Protein AF-A0AAV4BPR1-F1 (afdb_monomer)

pLDDT: mean 73.73, std 21.41, range [28.73, 96.5]

Secondary structure (DSSP, 8-state):
----EEGGGGTTSSS-----------S----------------------------S-S-HHHHHHHHHHHHH-TTPPP---HHHHHHHHHHHHHHTS---HHHHHHHHHHHHHHHH-GGGHHHHHHHHTT---HHHHHHIIIIIHHHHHHHHHHHTSTTS-TT-TTHHHHHHHHHHHHHHHHTTT----HHHHHHHHHHHHHHHHHHHHHHHTT-SSEE--GGGGGG---TTTGGGS-HHHH-

Solvent-accessible surface area (backbone atoms only — not comparable to full-atom values): 15470 Å² total; per-residue (Å²): 138,88,72,68,50,60,62,80,76,66,73,76,85,69,88,78,95,71,92,81,86,88,88,88,85,88,85,86,86,86,87,87,87,83,88,83,86,87,79,91,85,88,84,89,82,92,79,94,65,89,81,72,81,86,78,73,81,71,54,67,65,58,57,51,47,53,53,50,47,50,69,75,36,79,84,66,76,61,72,67,50,59,68,57,54,51,50,52,53,51,49,46,42,58,76,74,65,68,57,56,69,68,62,47,50,54,51,48,51,52,55,50,52,27,64,74,33,66,82,38,50,67,54,48,61,64,45,42,76,70,45,86,51,62,72,57,33,52,43,42,61,74,58,49,47,58,44,51,54,41,33,44,62,50,46,73,39,91,90,52,74,71,89,50,78,68,62,67,42,60,56,57,50,51,51,49,49,53,49,39,61,76,48,69,78,49,91,66,58,68,70,59,46,50,54,50,51,52,52,54,52,53,53,52,54,53,51,46,56,28,22,32,38,76,34,84,68,35,39,58,50,82,92,49,49,87,66,50,43,56,69,82,53,56,79,76,49,52,73,80,76,77,105

Structure (mmCIF, N/CA/C/O backbone):
data_AF-A0AAV4BPR1-F1
#
_entry.id   AF-A0AAV4BPR1-F1
#
loop_
_atom_site.group_PDB
_atom_site.id
_atom_site.type_symbol
_atom_site.label_atom_id
_atom_site.label_alt_id
_atom_site.label_comp_id
_atom_site.label_asym_id
_atom_site.label_entity_id
_atom_site.label_seq_id
_atom_site.pdbx_PDB_ins_code
_atom_site.Cartn_x
_atom_site.Cartn_y
_atom_site.Cartn_z
_atom_site.occupancy
_atom_site.B_iso_or_equiv
_atom_site.auth_seq_id
_atom_site.auth_comp_id
_atom_site.auth_asym_id
_atom_site.auth_atom_id
_atom_site.pdbx_PDB_model_num
ATOM 1 N N . MET A 1 1 ? 10.381 -3.968 -9.256 1.00 33.56 1 MET A N 1
ATOM 2 C CA . MET A 1 1 ? 9.049 -3.579 -9.772 1.00 33.56 1 MET A CA 1
ATOM 3 C C . MET A 1 1 ? 9.207 -2.155 -10.281 1.00 33.56 1 MET A C 1
ATOM 5 O O . MET A 1 1 ? 9.713 -1.338 -9.527 1.00 33.56 1 MET A O 1
ATOM 9 N N . PHE A 1 2 ? 8.955 -1.907 -11.566 1.00 28.73 2 PHE A N 1
ATOM 10 C CA . PHE A 1 2 ? 9.254 -0.627 -12.222 1.00 28.73 2 PHE A CA 1
ATOM 11 C C . PHE A 1 2 ? 7.986 0.230 -12.318 1.00 28.73 2 PHE A C 1
ATOM 13 O O . PHE A 1 2 ? 6.895 -0.315 -12.491 1.00 28.73 2 PHE A O 1
ATOM 20 N N . TRP A 1 3 ? 8.135 1.547 -12.195 1.00 44.75 3 TRP A N 1
ATOM 21 C CA . TRP A 1 3 ? 7.030 2.492 -12.012 1.00 44.75 3 TRP A CA 1
ATOM 22 C C . TRP A 1 3 ? 6.826 3.360 -13.259 1.00 44.75 3 TRP A C 1
ATOM 24 O O . TRP A 1 3 ? 7.802 3.779 -13.879 1.00 44.75 3 TRP A O 1
ATOM 34 N N . TYR A 1 4 ? 5.566 3.643 -13.607 1.00 38.53 4 TYR A N 1
ATOM 35 C CA . TYR A 1 4 ? 5.206 4.545 -14.707 1.00 38.53 4 TYR A CA 1
ATOM 36 C C . TYR A 1 4 ? 4.352 5.702 -14.228 1.00 38.53 4 TYR A C 1
ATOM 38 O O . TYR A 1 4 ? 3.447 5.517 -13.413 1.00 38.53 4 TYR A O 1
ATOM 46 N N . ARG A 1 5 ? 4.569 6.858 -14.852 1.00 36.75 5 ARG A N 1
ATOM 47 C CA . ARG A 1 5 ? 3.656 8.000 -14.822 1.00 36.75 5 ARG A CA 1
ATOM 48 C C . ARG A 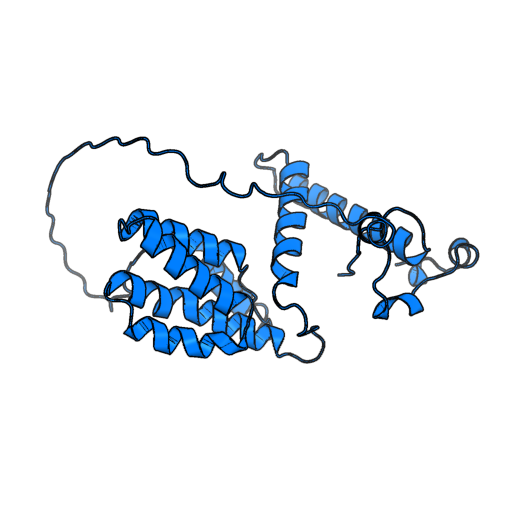1 5 ? 2.860 8.015 -16.131 1.00 36.75 5 ARG A C 1
ATOM 50 O O . ARG A 1 5 ? 3.404 7.689 -17.188 1.00 36.75 5 ARG A O 1
ATOM 57 N N . LYS A 1 6 ? 1.563 8.323 -16.067 1.00 36.09 6 LYS A N 1
ATOM 58 C CA . LYS A 1 6 ? 0.705 8.420 -17.256 1.00 36.09 6 LYS A CA 1
ATOM 59 C C . LYS A 1 6 ? 0.971 9.766 -17.940 1.00 36.09 6 LYS A C 1
ATOM 61 O O . LYS A 1 6 ? 0.992 10.796 -17.275 1.00 36.09 6 LYS A O 1
ATOM 66 N N . VAL A 1 7 ? 1.171 9.762 -19.259 1.00 37.56 7 VAL A N 1
ATOM 67 C CA . VAL A 1 7 ? 1.526 10.970 -20.043 1.00 37.56 7 VAL A CA 1
ATOM 68 C C . VAL A 1 7 ? 0.446 12.062 -19.980 1.00 37.56 7 VAL A C 1
ATOM 70 O O . VAL A 1 7 ? 0.754 13.243 -20.115 1.00 37.56 7 VAL A O 1
ATOM 73 N N . SER A 1 8 ? -0.810 11.695 -19.705 1.00 39.53 8 SER A N 1
ATOM 74 C CA . SER A 1 8 ? -1.927 12.645 -19.588 1.00 39.53 8 SER A CA 1
ATOM 75 C C . SER A 1 8 ? -1.743 13.703 -18.497 1.00 39.53 8 SER A C 1
ATOM 77 O O . SER A 1 8 ? -2.393 14.739 -18.563 1.00 39.53 8 SER A O 1
ATOM 79 N N . ASP A 1 9 ? -0.844 13.484 -17.537 1.00 41.66 9 ASP A N 1
ATOM 80 C CA . ASP A 1 9 ? -0.630 14.410 -16.421 1.00 41.66 9 ASP A CA 1
ATOM 81 C C . ASP A 1 9 ? 0.337 15.557 -16.783 1.00 41.66 9 ASP A C 1
ATOM 83 O O . ASP A 1 9 ? 0.575 16.444 -15.967 1.00 41.66 9 ASP A O 1
ATOM 87 N N . PHE A 1 10 ? 0.905 15.558 -17.998 1.00 37.09 10 PHE A N 1
ATOM 88 C CA . PHE A 1 10 ? 1.806 16.615 -18.481 1.00 37.09 10 PHE A CA 1
ATOM 89 C C . PHE A 1 10 ? 1.089 17.701 -19.302 1.00 37.09 10 PHE A C 1
ATOM 91 O O . PHE A 1 10 ? 1.638 18.779 -19.513 1.00 37.09 10 PHE A O 1
ATOM 98 N N . ALA A 1 11 ? -0.149 17.452 -19.743 1.00 33.47 11 ALA A N 1
ATOM 99 C CA . ALA A 1 11 ? -0.886 18.360 -20.626 1.00 33.47 11 ALA A CA 1
ATOM 100 C C . ALA A 1 11 ? -1.657 19.483 -19.895 1.00 33.47 11 ALA A C 1
ATOM 102 O O . ALA A 1 11 ? -2.455 20.165 -20.527 1.00 33.47 11 ALA A O 1
ATOM 103 N N . ALA A 1 12 ? -1.432 19.689 -18.591 1.00 38.22 12 ALA A N 1
ATOM 104 C CA . ALA A 1 12 ? -2.151 20.694 -17.797 1.00 38.22 12 ALA A CA 1
ATOM 105 C C . ALA A 1 12 ? -1.360 21.987 -17.509 1.00 38.22 12 ALA A C 1
ATOM 107 O O . ALA A 1 12 ? -1.903 22.893 -16.891 1.00 38.22 12 ALA A O 1
ATOM 108 N N . ASN A 1 13 ? -0.114 22.124 -17.981 1.00 39.25 13 ASN A N 1
ATOM 109 C CA . ASN A 1 13 ? 0.653 23.372 -17.850 1.00 39.25 13 ASN A CA 1
ATOM 110 C C . ASN A 1 13 ? 0.797 24.093 -19.194 1.00 39.25 13 ASN A C 1
ATOM 112 O O . ASN A 1 13 ? 1.898 24.341 -19.678 1.00 39.25 13 ASN A O 1
ATOM 116 N N . ALA A 1 14 ? -0.340 24.426 -19.796 1.00 41.44 14 ALA A N 1
ATOM 117 C CA . ALA A 1 14 ? -0.464 25.546 -20.715 1.00 41.44 14 ALA A CA 1
ATOM 118 C C . ALA A 1 14 ? -1.943 25.946 -20.786 1.00 41.44 14 ALA A C 1
ATOM 120 O O . ALA A 1 14 ? -2.773 25.139 -21.188 1.00 41.44 14 ALA A O 1
ATOM 121 N N . VAL A 1 15 ? -2.210 27.219 -20.477 1.00 36.19 15 VAL A N 1
ATOM 122 C CA . VAL A 1 15 ? -3.480 27.954 -20.638 1.00 36.19 15 VAL A CA 1
ATOM 123 C C . VAL A 1 15 ? -4.469 27.874 -19.462 1.00 36.19 15 VAL A C 1
ATOM 125 O O . VAL A 1 15 ? -5.138 26.870 -19.260 1.00 36.19 15 VAL A O 1
ATOM 128 N N . GLY A 1 16 ? -4.655 29.026 -18.804 1.00 32.34 16 GLY A N 1
ATOM 129 C CA . GLY A 1 16 ? -5.986 29.492 -18.402 1.00 32.34 16 GLY A CA 1
ATOM 130 C C . GLY A 1 16 ? -6.239 29.659 -16.907 1.00 32.34 16 GLY A C 1
ATOM 131 O O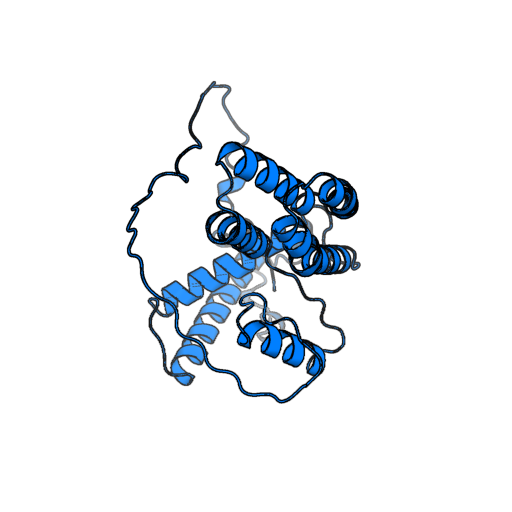 . GLY A 1 16 ? -6.716 28.737 -16.257 1.00 32.34 16 GLY A O 1
ATOM 132 N N . ASP A 1 17 ? -6.029 30.881 -16.411 1.00 41.88 17 ASP A N 1
ATOM 133 C CA . ASP A 1 17 ? -6.814 31.451 -15.311 1.00 41.88 17 ASP A CA 1
ATOM 134 C C . ASP A 1 17 ? -8.310 31.281 -15.614 1.00 41.88 17 ASP A C 1
ATOM 136 O O . ASP A 1 17 ? -8.820 31.907 -16.543 1.00 41.88 17 ASP A O 1
ATOM 140 N N . THR A 1 18 ? -9.014 30.484 -14.814 1.00 37.41 18 THR A N 1
ATOM 141 C CA . THR A 1 18 ? -10.437 30.690 -14.525 1.00 37.41 18 THR A CA 1
ATOM 142 C C . THR A 1 18 ? -10.756 30.109 -13.155 1.00 37.41 18 THR A C 1
ATOM 144 O O . THR A 1 18 ? -10.434 28.960 -12.864 1.00 37.41 18 THR A O 1
ATOM 147 N N . ASN A 1 19 ? -11.388 30.944 -12.334 1.00 40.94 19 ASN A N 1
ATOM 148 C CA . ASN A 1 19 ? -12.036 30.591 -11.080 1.00 40.94 19 ASN A CA 1
ATOM 149 C C . ASN A 1 19 ? -12.992 29.409 -11.281 1.00 40.94 19 ASN A C 1
ATOM 151 O O . ASN A 1 19 ? -13.834 29.476 -12.177 1.00 40.94 19 ASN A O 1
ATOM 155 N N . ASP A 1 20 ? -12.934 28.405 -10.408 1.00 38.81 20 ASP A N 1
ATOM 156 C CA . ASP A 1 20 ? -14.103 27.567 -10.155 1.00 38.81 20 ASP A CA 1
ATOM 157 C C . ASP A 1 20 ? -14.144 27.125 -8.688 1.00 38.81 20 ASP A C 1
ATOM 159 O O . ASP A 1 20 ? -13.208 26.525 -8.149 1.00 38.81 20 ASP A O 1
ATOM 163 N N . GLU A 1 21 ? -15.234 27.511 -8.036 1.00 39.47 21 GLU A N 1
ATOM 164 C CA . GLU A 1 21 ? -15.591 27.153 -6.676 1.00 39.47 21 GLU A CA 1
ATOM 165 C C . GLU A 1 21 ? -16.288 25.790 -6.683 1.00 39.47 21 GLU A C 1
ATOM 167 O O . GLU A 1 21 ? -17.266 25.572 -7.390 1.00 39.47 21 GLU A O 1
ATOM 172 N N . GLY A 1 22 ? -15.883 24.917 -5.762 1.00 36.16 22 GLY A N 1
ATOM 173 C CA . GLY A 1 22 ? -16.805 23.959 -5.165 1.00 36.16 22 GLY A CA 1
ATOM 174 C C . GLY A 1 22 ? -16.783 22.532 -5.712 1.00 36.16 22 GLY A C 1
ATOM 175 O O . GLY A 1 22 ? -16.925 22.258 -6.897 1.00 36.16 22 GLY A O 1
ATOM 176 N N . SER A 1 23 ? -16.744 21.611 -4.745 1.00 39.50 23 SER A N 1
ATOM 177 C CA . SER A 1 23 ? -17.503 20.351 -4.681 1.00 39.50 23 SER A CA 1
ATOM 178 C C . SER A 1 23 ? -16.626 19.127 -4.396 1.00 39.50 23 SER A C 1
ATOM 180 O O . SER A 1 23 ? -16.281 18.340 -5.271 1.00 39.50 23 SER A O 1
ATOM 182 N N . HIS A 1 24 ? -16.311 18.938 -3.112 1.00 36.44 24 HIS A N 1
ATOM 183 C CA . HIS A 1 24 ? -15.861 17.663 -2.552 1.00 36.44 24 HIS A CA 1
ATOM 184 C C . HIS A 1 24 ? -16.565 17.428 -1.206 1.00 36.44 24 HIS A C 1
ATOM 186 O O . HIS A 1 24 ? -15.963 17.522 -0.145 1.00 36.44 24 HIS A O 1
ATOM 192 N N . ASP A 1 25 ? -17.865 17.127 -1.244 1.00 45.50 25 ASP A N 1
ATOM 193 C CA . ASP A 1 25 ? -18.581 16.583 -0.081 1.00 45.50 25 ASP A CA 1
ATOM 194 C C . ASP A 1 25 ? -19.640 15.580 -0.569 1.00 45.50 25 ASP A C 1
ATOM 196 O O . ASP A 1 25 ? -20.782 15.932 -0.846 1.00 45.50 25 ASP A O 1
ATOM 200 N N . LYS A 1 26 ? -19.229 14.321 -0.789 1.00 43.22 26 LYS A N 1
ATOM 201 C CA . LYS A 1 26 ? -20.132 13.192 -1.111 1.00 43.22 26 LYS A CA 1
ATOM 202 C C . LYS A 1 26 ? -19.624 11.849 -0.570 1.00 43.22 26 LYS A C 1
ATOM 204 O O . LYS A 1 26 ? -19.599 10.855 -1.291 1.00 43.22 26 LYS A O 1
ATOM 209 N N . LEU A 1 27 ? -19.190 11.798 0.690 1.00 42.97 27 LEU A N 1
ATOM 210 C CA . LEU A 1 27 ? -18.828 10.520 1.330 1.00 42.97 27 LEU A CA 1
ATOM 211 C C . LEU A 1 27 ? -19.462 10.275 2.704 1.00 42.97 27 LEU A C 1
ATOM 213 O O . LEU A 1 27 ? -19.090 9.312 3.368 1.00 42.97 27 LEU A O 1
ATOM 217 N N . LEU A 1 28 ? -20.435 11.081 3.135 1.00 45.75 28 LEU A N 1
ATOM 218 C CA . LEU A 1 28 ? -21.052 10.928 4.456 1.00 45.75 28 LEU A CA 1
ATOM 219 C C . LEU A 1 28 ? -22.579 11.049 4.404 1.00 45.75 28 LEU A C 1
ATOM 221 O O . LEU A 1 28 ? -23.124 11.885 5.101 1.00 45.75 28 LEU A O 1
ATOM 225 N N . ASP A 1 29 ? -23.261 10.202 3.629 1.00 39.97 29 ASP A N 1
ATOM 226 C CA . ASP A 1 29 ? -24.722 10.058 3.727 1.00 39.97 29 ASP A CA 1
ATOM 227 C C . ASP A 1 29 ? -25.151 8.588 3.609 1.00 39.97 29 ASP A C 1
ATOM 229 O O . ASP A 1 29 ? -25.206 8.036 2.511 1.00 39.97 29 ASP A O 1
ATOM 233 N N . ASN A 1 30 ? -25.416 7.954 4.761 1.00 39.62 30 ASN A N 1
ATOM 234 C CA . ASN A 1 30 ? -26.596 7.106 5.009 1.00 39.62 30 ASN A CA 1
ATOM 235 C C . ASN A 1 30 ? -26.569 6.527 6.441 1.00 39.62 30 ASN A C 1
ATOM 237 O O . ASN A 1 30 ? -25.682 5.725 6.742 1.00 39.62 30 ASN A O 1
ATOM 241 N N . PRO A 1 31 ? -27.556 6.823 7.306 1.00 46.38 31 PRO A N 1
ATOM 242 C CA . PRO A 1 31 ? -27.856 5.977 8.452 1.00 46.38 31 PRO A CA 1
ATOM 243 C C . PRO A 1 31 ? -29.195 5.252 8.254 1.00 46.38 31 PRO A C 1
ATOM 245 O O . PRO A 1 31 ? -30.259 5.867 8.271 1.00 46.38 31 PRO A O 1
ATOM 248 N N . GLN A 1 32 ? -29.145 3.924 8.121 1.00 34.69 32 GLN A N 1
ATOM 249 C CA . GLN A 1 32 ? -30.267 3.063 8.499 1.00 34.69 32 GLN A CA 1
ATOM 250 C C . GLN A 1 32 ? -30.049 2.627 9.948 1.00 34.69 32 GLN A C 1
ATOM 252 O O . GLN A 1 32 ? -29.104 1.905 10.256 1.00 34.69 32 GLN A O 1
ATOM 257 N N . THR A 1 33 ? -30.914 3.098 10.839 1.00 35.41 33 THR A N 1
ATOM 258 C CA . THR A 1 33 ? -31.005 2.642 12.226 1.00 35.41 33 THR A CA 1
ATOM 259 C C . THR A 1 33 ? -31.973 1.466 12.300 1.00 35.41 33 THR A C 1
ATOM 261 O O . THR A 1 33 ? -33.157 1.656 12.038 1.00 35.41 33 THR A O 1
ATOM 264 N N . ASN A 1 34 ? -31.491 0.291 12.705 1.00 34.12 34 ASN A N 1
ATOM 265 C CA . ASN A 1 34 ? -32.327 -0.756 13.288 1.00 34.12 34 ASN A CA 1
ATOM 266 C C . ASN A 1 34 ? -31.830 -1.003 14.712 1.00 34.12 34 ASN A C 1
ATOM 268 O O . ASN A 1 34 ? -30.684 -1.398 14.920 1.00 34.12 34 ASN A O 1
ATOM 272 N N . SER A 1 35 ? -32.694 -0.709 15.677 1.00 38.91 35 SER A N 1
ATOM 273 C CA . SER A 1 35 ? -32.550 -1.072 17.080 1.00 38.91 35 SER A CA 1
ATOM 274 C C . SER A 1 35 ? -33.385 -2.320 17.334 1.00 38.91 35 SER A C 1
ATOM 276 O O . SER A 1 35 ? -34.600 -2.239 17.192 1.00 38.91 35 SER A O 1
ATOM 278 N N . ASP A 1 36 ? -32.755 -3.413 17.752 1.00 37.06 36 ASP A N 1
ATOM 279 C CA . ASP A 1 36 ? -33.438 -4.515 18.426 1.00 37.06 36 ASP A CA 1
ATOM 280 C C . ASP A 1 36 ? -32.628 -4.925 19.662 1.00 37.06 36 ASP A C 1
ATOM 282 O O . ASP A 1 36 ? -31.400 -5.027 19.635 1.00 37.06 36 ASP A O 1
ATOM 286 N N . THR A 1 37 ? -33.362 -5.053 20.762 1.00 43.78 37 THR A N 1
ATOM 287 C CA . THR A 1 37 ? -32.951 -5.366 22.132 1.00 43.78 37 THR A CA 1
ATOM 288 C C . THR A 1 37 ? -32.889 -6.880 22.393 1.00 43.78 37 THR A C 1
ATOM 290 O O . THR A 1 37 ? -33.408 -7.659 21.594 1.00 43.78 37 THR A O 1
ATOM 293 N N . ASN A 1 38 ? -32.366 -7.239 23.582 1.00 36.00 38 ASN A N 1
ATOM 294 C CA . ASN A 1 38 ? -32.444 -8.525 24.321 1.00 36.00 38 ASN A CA 1
ATOM 295 C C . ASN A 1 38 ? -31.193 -9.416 24.200 1.00 36.00 38 ASN A C 1
ATOM 297 O O . ASN A 1 38 ? -30.574 -9.475 23.147 1.00 36.00 38 ASN A O 1
ATOM 301 N N . ASP A 1 39 ? -30.768 -10.197 25.193 1.00 34.94 39 ASP A N 1
ATOM 302 C CA . ASP A 1 39 ? -31.058 -10.313 26.631 1.00 34.94 39 ASP A CA 1
ATOM 303 C C . ASP A 1 39 ? -29.865 -11.063 27.258 1.00 34.94 39 ASP A C 1
ATOM 305 O O . ASP A 1 39 ? -29.104 -11.740 26.561 1.00 34.94 39 ASP A O 1
ATOM 309 N N . GLU A 1 40 ? -29.714 -10.955 28.572 1.00 41.81 40 GLU A N 1
ATOM 310 C CA . GLU A 1 40 ? -28.669 -11.601 29.369 1.00 41.81 40 GLU A CA 1
ATOM 311 C C . GLU A 1 40 ? -28.809 -13.138 29.430 1.00 41.81 40 GLU A C 1
ATOM 313 O O . GLU A 1 40 ? -29.907 -13.666 29.586 1.00 41.81 40 GLU A O 1
ATOM 318 N N . SER A 1 41 ? -27.686 -13.872 29.444 1.00 38.97 41 SER A N 1
ATOM 319 C CA . SER A 1 41 ? -27.572 -15.071 30.291 1.00 38.97 41 SER A CA 1
ATOM 320 C C . SER A 1 41 ? -26.114 -15.428 30.598 1.00 38.97 41 SER A C 1
ATOM 322 O O . SER A 1 41 ? -25.225 -15.362 29.748 1.00 38.97 41 SER A O 1
ATOM 324 N N . SER A 1 42 ? -25.903 -15.774 31.860 1.00 41.00 42 SER A N 1
ATOM 325 C CA . SER A 1 42 ? -24.649 -16.041 32.556 1.00 41.00 42 SER A CA 1
ATOM 326 C C . SER A 1 42 ? -24.235 -17.512 32.438 1.00 41.00 42 SER A C 1
ATOM 328 O O . SER A 1 42 ? -25.082 -18.395 32.566 1.00 41.00 42 SER A O 1
ATOM 330 N N . HIS A 1 43 ? -22.932 -17.794 32.325 1.00 36.00 43 HIS A N 1
ATOM 331 C CA . HIS A 1 43 ? -22.375 -19.068 32.794 1.00 36.00 43 HIS A CA 1
ATOM 332 C C . HIS A 1 43 ? -20.889 -18.948 33.177 1.00 36.00 43 HIS A C 1
ATOM 334 O O . HIS A 1 43 ? -20.053 -18.564 32.363 1.00 36.00 43 HIS A O 1
ATOM 340 N N . ASP A 1 44 ? -20.600 -19.291 34.435 1.00 35.31 44 ASP A N 1
ATOM 341 C CA . ASP A 1 44 ? -19.275 -19.424 35.055 1.00 35.31 44 ASP A CA 1
ATOM 342 C C . ASP A 1 44 ? -18.536 -20.690 34.580 1.00 35.31 44 ASP A C 1
ATOM 344 O O . ASP A 1 44 ? -19.170 -21.724 34.344 1.00 35.31 44 ASP A O 1
ATOM 348 N N . GLY A 1 45 ? -17.195 -20.632 34.521 1.00 32.66 45 GLY A N 1
ATOM 349 C CA . GLY A 1 45 ? -16.338 -21.792 34.232 1.00 32.66 45 GLY A CA 1
ATOM 350 C C . GLY A 1 45 ? -14.838 -21.500 34.057 1.00 32.66 45 GLY A C 1
ATOM 351 O O . GLY A 1 45 ? -14.337 -21.471 32.940 1.00 32.66 45 GLY A O 1
ATOM 352 N N . LEU A 1 46 ? -14.150 -21.323 35.187 1.00 33.09 46 LEU A N 1
ATOM 353 C CA . LEU A 1 46 ? -12.702 -21.221 35.449 1.00 33.09 46 LEU A CA 1
ATOM 354 C C . LEU A 1 46 ? -11.748 -22.036 34.530 1.00 33.09 46 LEU A C 1
ATOM 356 O O . LEU A 1 46 ? -11.903 -23.249 34.419 1.00 33.09 46 LEU A O 1
ATOM 360 N N . LEU A 1 47 ? -10.688 -21.391 34.014 1.00 36.19 47 LEU A N 1
ATOM 361 C CA . LEU A 1 47 ? -9.284 -21.862 33.990 1.00 36.19 47 LEU A CA 1
ATOM 362 C C . LEU A 1 47 ? -8.373 -20.695 33.547 1.00 36.19 47 LEU A C 1
ATOM 364 O O . LEU A 1 47 ? -8.398 -20.270 32.392 1.00 36.19 47 LEU A O 1
ATOM 368 N N . ASP A 1 48 ? -7.580 -20.179 34.488 1.00 34.03 48 ASP A N 1
ATOM 369 C CA . ASP A 1 48 ? -6.673 -19.043 34.307 1.00 34.03 48 ASP A CA 1
ATOM 370 C C . ASP A 1 48 ? -5.488 -19.386 33.394 1.00 34.03 48 ASP A C 1
ATOM 372 O O . ASP A 1 48 ? -4.626 -20.203 33.721 1.00 34.03 48 ASP A O 1
ATOM 376 N N . ASN A 1 49 ? -5.417 -18.692 32.261 1.00 35.50 49 ASN A N 1
ATOM 377 C CA . ASN A 1 49 ? -4.239 -18.582 31.406 1.00 35.50 49 ASN A CA 1
ATOM 378 C C . ASN A 1 49 ? -3.974 -17.074 31.219 1.00 35.50 49 ASN A C 1
ATOM 380 O O . ASN A 1 49 ? -4.942 -16.311 31.153 1.00 35.50 49 ASN A O 1
ATOM 384 N N . PRO A 1 50 ? -2.715 -16.597 31.170 1.00 35.44 50 PRO A N 1
ATOM 385 C CA . PRO A 1 50 ? -2.426 -15.170 31.247 1.00 35.44 50 PRO A CA 1
ATOM 386 C C . PRO A 1 50 ? -3.114 -14.422 30.103 1.00 35.44 50 PRO A C 1
ATOM 388 O O . PRO A 1 50 ? -2.891 -14.707 28.926 1.00 35.44 50 PRO A O 1
ATOM 391 N N . GLN A 1 51 ? -3.980 -13.489 30.500 1.00 29.94 51 GLN A N 1
ATOM 392 C CA . GLN A 1 51 ? -4.877 -12.702 29.664 1.00 29.94 51 GLN A CA 1
ATOM 393 C C . GLN A 1 51 ? -4.139 -12.073 28.477 1.00 29.94 51 GLN A C 1
ATOM 395 O O . GLN A 1 51 ? -3.497 -11.028 28.584 1.00 29.94 51 GLN A O 1
ATOM 400 N N . THR A 1 52 ? -4.286 -12.677 27.302 1.00 36.66 52 THR A N 1
ATOM 401 C CA . THR A 1 52 ? -4.181 -11.940 26.048 1.00 36.66 52 THR A CA 1
ATOM 402 C C . THR A 1 52 ? -5.522 -11.250 25.844 1.00 36.66 52 THR A C 1
ATOM 404 O O . THR A 1 52 ? -6.487 -11.908 25.462 1.00 36.66 52 THR A O 1
ATOM 407 N N . ASN A 1 53 ? -5.596 -9.953 26.149 1.00 35.72 53 ASN A N 1
ATOM 408 C CA . ASN A 1 53 ? -6.787 -9.127 25.941 1.00 35.72 53 ASN A CA 1
ATOM 409 C C . ASN A 1 53 ? -7.372 -9.370 24.540 1.00 35.72 53 ASN A C 1
ATOM 411 O O . ASN A 1 53 ? -6.764 -9.014 23.527 1.00 35.72 53 ASN A O 1
ATOM 415 N N . SER A 1 54 ? -8.543 -10.003 24.499 1.00 40.78 54 SER A N 1
ATOM 416 C CA . SER A 1 54 ? -9.304 -10.369 23.303 1.00 40.78 54 SER A CA 1
ATOM 417 C C . SER A 1 54 ? -10.115 -9.184 22.771 1.00 40.78 54 SER A C 1
ATOM 419 O O . SER A 1 54 ? -11.307 -9.302 22.493 1.00 40.78 54 SER A O 1
ATOM 421 N N . ASP A 1 55 ? -9.472 -8.025 22.644 1.00 40.91 55 ASP A N 1
ATOM 422 C CA . ASP A 1 55 ? -10.092 -6.829 22.083 1.00 40.91 55 ASP A CA 1
ATOM 423 C C . ASP A 1 55 ? -9.898 -6.788 20.561 1.00 40.91 55 ASP A C 1
ATOM 425 O O . ASP A 1 55 ? -8.855 -6.369 20.040 1.00 40.91 55 ASP A O 1
ATOM 429 N N . GLY A 1 56 ? -10.951 -7.229 19.868 1.00 44.31 56 GLY A N 1
ATOM 430 C CA . GLY A 1 56 ? -11.389 -6.719 18.568 1.00 44.31 56 GLY A CA 1
ATOM 431 C C . GLY A 1 56 ? -10.413 -6.883 17.406 1.00 44.31 56 GLY A C 1
ATOM 432 O O . GLY A 1 56 ? -9.660 -5.962 17.090 1.00 44.31 56 GLY A O 1
ATOM 433 N N . ASP A 1 57 ? -10.492 -8.049 16.764 1.00 47.41 57 ASP A N 1
ATOM 434 C CA . ASP A 1 57 ? -10.362 -8.294 15.320 1.00 47.41 57 ASP A CA 1
ATOM 435 C C . ASP A 1 57 ? -9.416 -7.382 14.527 1.00 47.41 57 ASP A C 1
ATOM 437 O O . ASP A 1 57 ? -9.788 -6.684 13.586 1.00 47.41 57 ASP A O 1
ATOM 441 N N . THR A 1 58 ? -8.123 -7.520 14.790 1.00 50.06 58 THR A N 1
ATOM 442 C CA . THR A 1 58 ? -7.272 -7.810 13.632 1.00 50.06 58 THR A CA 1
ATOM 443 C C . THR A 1 58 ? -7.536 -9.265 13.302 1.00 50.06 58 THR A C 1
ATOM 445 O O . THR A 1 58 ? -7.168 -10.098 14.128 1.00 50.06 58 THR A O 1
ATOM 448 N N . ASN A 1 59 ? -8.197 -9.539 12.169 1.00 65.62 59 ASN A N 1
ATOM 449 C CA . ASN A 1 59 ? -8.459 -10.890 11.660 1.00 65.62 59 ASN A CA 1
ATOM 450 C C . ASN A 1 59 ? -7.254 -11.783 12.001 1.00 65.62 59 ASN A C 1
ATOM 452 O O . ASN A 1 59 ? -6.126 -11.420 11.653 1.00 65.62 59 ASN A O 1
ATOM 456 N N . ASP A 1 60 ? -7.456 -12.878 12.741 1.00 73.00 60 ASP A N 1
ATOM 457 C CA . ASP A 1 60 ? -6.373 -13.759 13.205 1.00 73.00 60 ASP A CA 1
ATOM 458 C C . ASP A 1 60 ? -5.433 -14.165 12.057 1.00 73.00 60 ASP A C 1
ATOM 460 O O . ASP A 1 60 ? -4.228 -14.340 12.254 1.00 73.00 60 ASP A O 1
ATOM 464 N N . GLU A 1 61 ? -5.960 -14.200 10.831 1.00 71.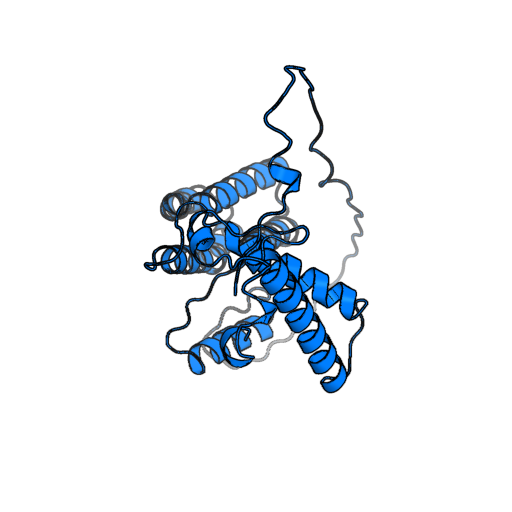38 61 GLU A N 1
ATOM 465 C CA . GLU A 1 61 ? -5.212 -14.380 9.590 1.00 71.38 61 GLU A CA 1
ATOM 466 C C . GLU A 1 61 ? -4.135 -13.311 9.355 1.00 71.38 61 GLU A C 1
ATOM 468 O O . GLU A 1 61 ? -3.022 -13.643 8.954 1.00 71.38 61 GLU A O 1
ATOM 473 N N . GLU A 1 62 ? -4.410 -12.030 9.616 1.00 75.19 62 GLU A N 1
ATOM 474 C CA . GLU A 1 62 ? -3.430 -10.953 9.457 1.00 75.19 62 GLU A CA 1
ATOM 475 C C . GLU A 1 62 ? -2.295 -11.103 10.472 1.00 75.19 62 GLU A C 1
ATOM 477 O O . GLU A 1 62 ? -1.118 -10.981 10.125 1.00 75.19 62 GLU A O 1
ATOM 482 N N . LYS A 1 63 ? -2.625 -11.425 11.727 1.00 79.62 63 LYS A N 1
ATOM 483 C CA . LYS A 1 63 ? -1.626 -11.675 12.772 1.00 79.62 63 LYS A CA 1
ATOM 484 C C . LYS A 1 63 ? -0.783 -12.908 12.439 1.00 79.62 63 LYS A C 1
ATOM 486 O O . LYS A 1 63 ? 0.445 -12.848 12.525 1.00 79.62 63 LYS A O 1
ATOM 491 N N . ALA A 1 64 ? -1.417 -13.995 12.005 1.00 80.94 64 ALA A N 1
ATOM 492 C CA . ALA A 1 64 ? -0.739 -15.210 11.569 1.00 80.94 64 ALA A CA 1
ATOM 493 C C . ALA A 1 64 ? 0.174 -14.945 10.364 1.00 80.94 64 ALA A C 1
ATOM 495 O O . ALA A 1 64 ? 1.334 -15.357 10.366 1.00 80.94 64 ALA A O 1
ATOM 496 N N . MET A 1 65 ? -0.301 -14.184 9.377 1.00 80.06 65 MET A N 1
ATOM 497 C CA . MET A 1 65 ? 0.476 -13.781 8.208 1.00 80.06 65 MET A CA 1
ATOM 498 C C . MET A 1 65 ? 1.669 -12.908 8.600 1.00 80.06 65 MET A C 1
ATOM 500 O O . MET A 1 65 ? 2.775 -13.149 8.125 1.00 80.06 65 MET A O 1
ATOM 504 N N . ARG A 1 66 ? 1.500 -11.957 9.527 1.00 82.25 66 ARG A N 1
ATOM 505 C CA . ARG A 1 66 ? 2.610 -11.149 10.056 1.00 82.25 66 ARG A CA 1
ATOM 506 C C . ARG A 1 66 ? 3.681 -12.014 10.715 1.00 82.25 66 ARG A C 1
ATOM 508 O O . ARG A 1 66 ? 4.866 -11.776 10.486 1.00 82.25 66 ARG A O 1
ATOM 515 N N . ILE A 1 67 ? 3.279 -13.008 11.508 1.00 86.56 67 ILE A N 1
ATOM 516 C CA . ILE A 1 67 ? 4.202 -13.953 12.151 1.00 86.56 67 ILE A CA 1
ATOM 517 C C . ILE A 1 67 ? 4.903 -14.816 11.096 1.00 86.56 67 ILE A C 1
ATOM 519 O O . ILE A 1 67 ? 6.118 -14.993 11.158 1.00 86.56 67 ILE A O 1
ATOM 523 N N . ALA A 1 68 ? 4.162 -15.331 10.113 1.00 86.75 68 ALA A N 1
ATOM 524 C CA . ALA A 1 68 ? 4.710 -16.151 9.039 1.00 86.75 68 ALA A CA 1
ATOM 525 C C . ALA A 1 68 ? 5.721 -15.372 8.184 1.00 86.75 68 ALA A C 1
ATOM 527 O O . ALA A 1 68 ? 6.819 -15.868 7.942 1.00 86.75 68 ALA A O 1
ATOM 528 N N . MET A 1 69 ? 5.398 -14.134 7.793 1.00 83.38 69 MET A N 1
ATOM 529 C CA . MET A 1 69 ? 6.304 -13.259 7.043 1.00 83.38 69 MET A CA 1
ATOM 530 C C . MET A 1 69 ? 7.571 -12.942 7.836 1.00 83.38 69 MET A C 1
ATOM 532 O O . MET A 1 69 ? 8.658 -13.046 7.280 1.00 83.38 69 MET A O 1
ATOM 536 N N . ALA A 1 70 ? 7.449 -12.621 9.128 1.00 85.94 70 ALA A N 1
ATOM 537 C CA . ALA A 1 70 ? 8.607 -12.353 9.982 1.00 85.94 70 ALA A CA 1
ATOM 538 C C . ALA A 1 70 ? 9.515 -13.585 10.145 1.00 85.94 70 ALA A C 1
ATOM 540 O O . ALA A 1 70 ? 10.734 -13.455 10.200 1.00 85.94 70 ALA A O 1
ATOM 541 N N . LYS A 1 71 ? 8.934 -14.792 10.189 1.00 90.38 71 LYS A N 1
ATOM 542 C CA . LYS A 1 71 ? 9.699 -16.048 10.235 1.00 90.38 71 LYS A CA 1
ATOM 543 C C . LYS A 1 71 ? 10.379 -16.373 8.905 1.00 90.38 71 LYS A C 1
ATOM 545 O O . LYS A 1 71 ? 11.505 -16.859 8.911 1.00 90.38 71 LYS A O 1
ATOM 550 N N . ALA A 1 72 ? 9.693 -16.145 7.786 1.00 91.38 72 ALA A N 1
ATOM 551 C CA . ALA A 1 72 ? 10.188 -16.485 6.454 1.00 91.38 72 ALA A CA 1
ATOM 552 C C . ALA A 1 72 ? 11.211 -15.472 5.915 1.00 91.38 72 ALA A C 1
ATOM 554 O O . ALA A 1 72 ? 12.107 -15.850 5.165 1.00 91.38 72 ALA A O 1
ATOM 555 N N . PHE A 1 73 ? 11.089 -14.200 6.295 1.00 89.38 73 PHE A N 1
ATOM 556 C CA . PHE A 1 73 ? 11.910 -13.107 5.785 1.00 89.38 73 PHE A CA 1
ATOM 557 C C . PHE A 1 73 ? 12.386 -12.228 6.947 1.00 89.38 73 PHE A C 1
ATOM 559 O O . PHE A 1 73 ? 11.738 -11.247 7.303 1.00 89.38 73 PHE A O 1
ATOM 566 N N . GLN A 1 74 ? 13.525 -12.582 7.545 1.00 89.12 74 GLN A N 1
ATOM 567 C CA . GLN A 1 74 ? 14.033 -11.933 8.764 1.00 89.12 74 GLN A CA 1
ATOM 568 C C . GLN A 1 74 ? 14.347 -10.437 8.572 1.00 89.12 74 GLN A C 1
ATOM 570 O O . GLN A 1 74 ? 14.194 -9.658 9.508 1.00 89.12 74 GLN A O 1
ATOM 575 N N . ASP A 1 75 ? 14.681 -10.028 7.343 1.00 84.94 75 ASP A N 1
ATOM 576 C CA . ASP A 1 75 ? 15.048 -8.645 7.003 1.00 84.94 75 ASP A CA 1
ATOM 577 C C . ASP A 1 75 ? 13.934 -7.860 6.291 1.00 84.94 75 ASP A C 1
ATOM 579 O O . ASP A 1 75 ? 14.162 -6.749 5.790 1.00 84.94 75 ASP A O 1
ATOM 583 N N . ILE A 1 76 ? 12.719 -8.422 6.199 1.00 84.50 76 ILE A N 1
ATOM 584 C CA . ILE A 1 76 ? 11.626 -7.735 5.511 1.00 84.50 76 ILE A CA 1
ATOM 585 C C . ILE A 1 76 ? 11.135 -6.558 6.348 1.00 84.50 76 ILE A C 1
ATOM 587 O O . ILE A 1 76 ? 10.728 -6.697 7.501 1.00 84.50 76 ILE A O 1
ATOM 591 N N . GLN A 1 77 ? 11.127 -5.379 5.737 1.00 82.12 77 GLN A N 1
ATOM 592 C CA . GLN A 1 77 ? 10.373 -4.261 6.276 1.00 82.12 77 GLN A CA 1
ATOM 593 C C . GLN A 1 77 ? 8.949 -4.326 5.769 1.00 82.12 77 GLN A C 1
ATOM 595 O O . GLN A 1 77 ? 8.690 -4.500 4.577 1.00 82.12 77 GLN A O 1
ATOM 600 N N . ARG A 1 78 ? 8.025 -4.197 6.710 1.00 81.12 78 ARG A N 1
ATOM 601 C CA . ARG A 1 78 ? 6.603 -4.191 6.429 1.00 81.12 78 ARG A CA 1
ATOM 602 C C . ARG A 1 78 ? 6.145 -2.754 6.320 1.00 81.12 78 ARG A C 1
ATOM 604 O O . ARG A 1 78 ? 6.572 -1.901 7.089 1.00 81.12 78 ARG A O 1
ATOM 611 N N . LEU A 1 79 ? 5.251 -2.536 5.373 1.00 83.38 79 LEU A N 1
ATOM 612 C CA . LEU A 1 79 ? 4.557 -1.277 5.213 1.00 83.38 79 LEU A CA 1
ATOM 613 C C . LEU A 1 79 ? 3.071 -1.546 5.334 1.00 83.38 79 LEU A C 1
ATOM 615 O O . LEU A 1 79 ? 2.487 -2.303 4.554 1.00 83.38 79 LEU A O 1
ATOM 619 N N . ALA A 1 80 ? 2.470 -0.935 6.341 1.00 84.62 80 ALA A N 1
ATOM 620 C CA . ALA A 1 80 ? 1.038 -0.898 6.487 1.00 84.62 80 ALA A CA 1
ATOM 621 C C . ALA A 1 80 ? 0.457 0.088 5.470 1.00 84.62 80 ALA A C 1
ATOM 623 O O . ALA A 1 80 ? 0.932 1.212 5.301 1.00 84.62 80 ALA A O 1
ATOM 624 N N . CYS A 1 81 ? -0.598 -0.343 4.786 1.00 83.38 81 CYS A N 1
ATOM 625 C CA . CYS A 1 81 ? -1.315 0.502 3.847 1.00 83.38 81 CYS A CA 1
ATOM 626 C C . CYS A 1 81 ? -2.034 1.627 4.605 1.00 83.38 81 CYS A C 1
ATOM 628 O O . CYS A 1 81 ? -2.968 1.362 5.362 1.00 83.38 81 CYS A O 1
ATOM 630 N N . VAL A 1 82 ? -1.628 2.876 4.362 1.00 83.38 82 VAL A N 1
ATOM 631 C CA . VAL A 1 82 ? -2.182 4.077 5.011 1.00 83.38 82 VAL A CA 1
ATOM 632 C C . VAL A 1 82 ? -3.709 4.143 4.883 1.00 83.38 82 VAL A C 1
ATOM 634 O O . VAL A 1 82 ? -4.406 4.362 5.867 1.00 83.38 82 VAL A O 1
ATOM 637 N N . ARG A 1 83 ? -4.260 3.802 3.713 1.00 82.50 83 ARG A N 1
ATOM 638 C CA . ARG A 1 83 ? -5.715 3.785 3.492 1.00 82.50 83 ARG A CA 1
ATOM 639 C C . ARG A 1 83 ? -6.435 2.745 4.350 1.00 82.50 83 ARG A C 1
ATOM 641 O O . ARG A 1 83 ? -7.589 2.943 4.719 1.00 82.50 83 ARG A O 1
ATOM 648 N N . HIS A 1 84 ? -5.800 1.608 4.630 1.00 84.75 84 HIS A N 1
ATOM 649 C CA . HIS A 1 84 ? -6.380 0.615 5.535 1.00 84.75 84 HIS A CA 1
ATOM 650 C C . HIS A 1 84 ? -6.322 1.089 6.985 1.00 84.75 84 HIS A C 1
ATOM 652 O O . HIS A 1 84 ? -7.293 0.894 7.705 1.00 84.75 84 HIS A O 1
ATOM 658 N N . ILE A 1 85 ? -5.244 1.768 7.390 1.00 87.50 85 ILE A N 1
ATOM 659 C CA . ILE A 1 85 ? -5.156 2.410 8.709 1.00 87.50 85 ILE A CA 1
ATOM 660 C C . ILE A 1 85 ? -6.294 3.427 8.875 1.00 87.50 85 ILE A C 1
ATOM 662 O O . ILE A 1 85 ? -7.035 3.363 9.853 1.00 87.50 85 ILE A O 1
ATOM 666 N N . GLU A 1 86 ? -6.490 4.298 7.886 1.00 88.38 86 GLU A N 1
ATOM 667 C CA . GLU A 1 86 ? -7.576 5.282 7.845 1.00 88.38 86 GLU A CA 1
ATOM 668 C C . GLU A 1 86 ? -8.962 4.643 7.958 1.00 88.38 86 GLU A C 1
ATOM 670 O O . GLU A 1 86 ? -9.769 5.040 8.799 1.00 88.38 86 GLU A O 1
ATOM 675 N N . LYS A 1 87 ? -9.245 3.633 7.126 1.00 88.00 87 LYS A N 1
ATOM 676 C CA . LYS A 1 87 ? -10.525 2.913 7.150 1.00 88.00 87 LYS A CA 1
ATOM 677 C C . LYS A 1 87 ? -10.771 2.238 8.494 1.00 88.00 87 LYS A C 1
ATOM 679 O O . LYS A 1 87 ? -11.881 2.327 9.008 1.00 88.00 87 LYS A O 1
ATOM 684 N N . ASN A 1 88 ? -9.751 1.596 9.061 1.00 88.69 88 ASN A N 1
ATOM 685 C CA . ASN A 1 88 ? -9.861 0.916 10.349 1.00 88.69 88 ASN A CA 1
ATOM 686 C C . ASN A 1 88 ? -10.126 1.916 11.477 1.00 88.69 88 ASN A C 1
ATOM 688 O O . ASN A 1 88 ? -10.989 1.672 12.315 1.00 88.69 88 ASN A O 1
ATOM 692 N N . LEU A 1 89 ? -9.445 3.066 11.466 1.00 91.19 89 LEU A N 1
ATOM 693 C CA . LEU A 1 89 ? -9.685 4.130 12.436 1.00 91.19 89 LEU A CA 1
ATOM 694 C C . LEU A 1 89 ? -11.103 4.711 12.303 1.00 91.19 89 LEU A C 1
ATOM 696 O O . LEU A 1 89 ? -11.777 4.918 13.312 1.00 91.19 89 LEU A O 1
ATOM 700 N N . LEU A 1 90 ? -11.577 4.951 11.074 1.00 90.88 90 LEU A N 1
ATOM 701 C CA . LEU A 1 90 ? -12.942 5.426 10.819 1.00 90.88 90 LEU A CA 1
ATOM 702 C C . LEU A 1 90 ? -13.996 4.438 11.313 1.00 90.88 90 LEU A C 1
ATOM 704 O O . LEU A 1 90 ? -14.896 4.851 12.045 1.00 90.88 90 LEU A O 1
ATOM 708 N N . ALA A 1 91 ? -13.850 3.158 10.964 1.00 89.50 91 ALA A N 1
ATOM 709 C CA . ALA A 1 91 ? -14.737 2.095 11.421 1.00 89.50 91 ALA A CA 1
ATOM 710 C C . ALA A 1 91 ? -14.732 2.001 12.953 1.00 89.50 91 ALA A C 1
ATOM 712 O O . ALA A 1 91 ? -15.784 1.981 13.580 1.00 89.50 91 ALA A O 1
ATOM 713 N N . PHE A 1 92 ? -13.560 2.072 13.592 1.00 91.94 92 PHE A N 1
ATOM 714 C CA . PHE A 1 92 ? -13.468 2.049 15.052 1.00 91.94 92 PHE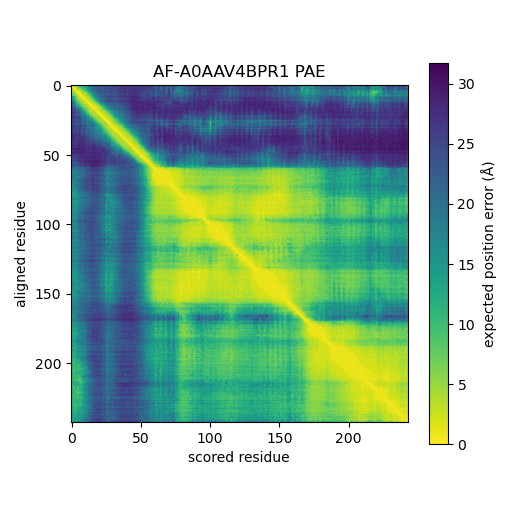 A CA 1
ATOM 715 C C . PHE A 1 92 ? -14.197 3.234 15.709 1.00 91.94 92 PHE A C 1
ATOM 717 O O . PHE A 1 92 ? -14.953 3.052 16.665 1.00 91.94 92 PHE A O 1
ATOM 724 N N . MET A 1 93 ? -14.020 4.451 15.184 1.00 91.50 93 MET A N 1
ATOM 725 C CA . MET A 1 93 ? -14.724 5.638 15.683 1.00 91.50 93 MET A CA 1
ATOM 726 C C . MET A 1 93 ? -16.244 5.567 15.479 1.00 91.50 93 MET A C 1
ATOM 728 O O . MET A 1 93 ? -16.992 6.089 16.311 1.00 91.50 93 MET A O 1
ATOM 732 N N . GLN A 1 94 ? -16.687 4.968 14.370 1.00 89.75 94 GLN A N 1
ATOM 733 C CA . GLN A 1 94 ? -18.095 4.752 14.039 1.00 89.75 94 GLN A CA 1
ATOM 734 C C . GLN A 1 94 ? -18.729 3.711 14.959 1.00 89.75 94 GLN A C 1
ATOM 736 O O . GLN A 1 94 ? -19.718 4.012 15.623 1.00 89.75 94 GLN A O 1
ATOM 741 N N . ASP A 1 95 ? -18.117 2.535 15.044 1.00 90.06 95 ASP A N 1
ATOM 742 C CA . ASP A 1 95 ? -18.752 1.342 15.597 1.00 90.06 95 ASP A CA 1
ATOM 743 C C . ASP A 1 95 ? -18.555 1.207 17.110 1.00 90.06 95 ASP A C 1
ATOM 745 O O . ASP A 1 95 ? -19.366 0.577 17.786 1.00 90.06 95 ASP A O 1
ATOM 749 N N . LYS A 1 96 ? -17.456 1.745 17.665 1.00 89.88 96 LYS A N 1
ATOM 750 C CA . LYS A 1 96 ? -17.061 1.482 19.066 1.00 89.88 96 LYS A CA 1
ATOM 751 C C . LYS A 1 96 ? -17.201 2.672 20.006 1.00 89.88 96 LYS A C 1
ATOM 753 O O . LYS A 1 96 ? -17.241 2.468 21.219 1.00 89.88 96 LYS A O 1
ATOM 758 N N . ILE A 1 97 ? -17.233 3.895 19.479 1.00 88.12 97 ILE A N 1
ATOM 759 C CA . ILE A 1 97 ? -17.202 5.128 20.290 1.00 88.12 97 ILE A CA 1
ATOM 760 C C . ILE A 1 97 ? -18.441 5.997 20.064 1.00 88.12 97 ILE A C 1
ATOM 762 O O . ILE A 1 97 ? -18.744 6.841 20.901 1.00 88.12 97 ILE A O 1
ATOM 766 N N . SER A 1 98 ? -19.170 5.794 18.960 1.00 87.25 98 SER A N 1
ATOM 767 C CA . SER A 1 98 ? -20.323 6.625 18.580 1.00 87.25 98 SER A CA 1
ATOM 768 C C . SER A 1 98 ? -19.986 8.123 18.575 1.00 87.25 98 SER A C 1
ATOM 770 O O . SER A 1 98 ? -20.750 8.964 19.043 1.00 87.25 98 SER A O 1
ATOM 772 N N . MET A 1 99 ? -18.801 8.470 18.066 1.00 86.06 99 MET A N 1
ATOM 773 C CA . MET A 1 99 ? -18.295 9.844 18.076 1.00 86.06 99 MET A CA 1
ATOM 774 C C . MET A 1 99 ? -19.085 10.748 17.118 1.00 86.06 99 MET A C 1
ATOM 776 O O . MET A 1 99 ? -19.397 10.331 15.996 1.00 86.06 99 MET A O 1
ATOM 780 N N . LEU A 1 100 ? -19.338 12.002 17.519 1.00 88.31 100 LEU A N 1
ATOM 781 C CA . LEU A 1 100 ? -19.969 13.017 16.666 1.00 88.31 100 LEU A CA 1
ATOM 782 C C . LEU A 1 100 ? -19.156 13.246 15.383 1.00 88.31 100 LEU A C 1
ATOM 784 O O . LEU A 1 100 ? -17.924 13.230 15.396 1.00 88.31 100 LEU A O 1
ATOM 788 N N . GLN A 1 101 ? -19.842 13.522 14.272 1.00 88.56 101 GLN A N 1
ATOM 789 C CA . GLN A 1 101 ? -19.225 13.661 12.945 1.00 88.56 101 GLN A CA 1
ATOM 790 C C . GLN A 1 101 ? -18.112 14.722 12.898 1.00 88.56 101 GLN A C 1
ATOM 792 O O . GLN A 1 101 ? -17.062 14.472 12.309 1.00 88.56 101 GLN A O 1
ATOM 797 N N . ASN A 1 102 ? -18.296 1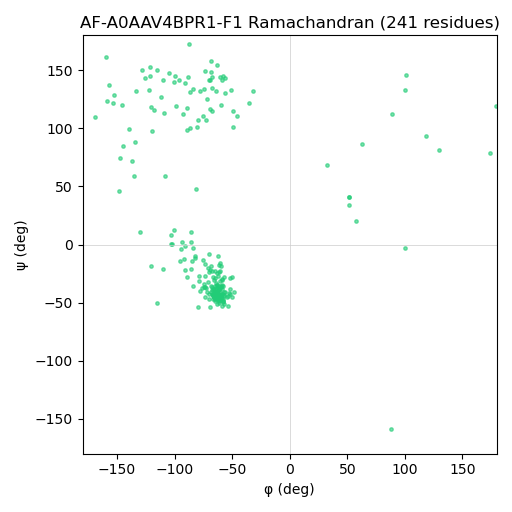5.867 13.563 1.00 88.88 102 ASN A N 1
ATOM 798 C CA . ASN A 1 102 ? -17.295 16.941 13.589 1.00 88.88 102 ASN A CA 1
ATOM 799 C C . ASN A 1 102 ? -16.015 16.529 14.328 1.00 88.88 102 ASN A C 1
ATOM 801 O O . ASN A 1 102 ? -14.917 16.754 13.825 1.00 88.88 102 ASN A O 1
ATOM 805 N N . GLN A 1 103 ? -16.151 15.871 15.483 1.00 86.50 103 GLN A N 1
ATOM 806 C CA . GLN A 1 103 ? -15.011 15.350 16.244 1.00 86.50 103 GLN A CA 1
ATOM 807 C C . GLN A 1 103 ? -14.279 14.262 15.454 1.00 86.50 103 GLN A C 1
ATOM 809 O O . GLN A 1 103 ? -13.054 14.271 15.371 1.00 86.50 103 GLN A O 1
ATOM 814 N N . ARG A 1 104 ? -15.039 13.375 14.797 1.00 89.88 104 ARG A N 1
ATOM 815 C CA . ARG A 1 104 ? -14.500 12.327 13.925 1.00 89.88 104 ARG A CA 1
ATOM 816 C C . ARG A 1 104 ? -13.685 12.914 12.777 1.00 89.88 104 ARG A C 1
ATOM 818 O O . ARG A 1 104 ? -12.591 12.433 12.512 1.00 89.88 104 ARG A O 1
ATOM 825 N N . ARG A 1 105 ? -14.198 13.958 12.114 1.00 88.75 105 ARG A N 1
ATOM 826 C CA . ARG A 1 105 ? -13.513 14.646 11.008 1.00 88.75 105 ARG A CA 1
ATOM 827 C C . ARG A 1 105 ? -12.209 15.295 11.478 1.00 88.75 105 ARG A C 1
ATOM 829 O O . ARG A 1 105 ? -11.189 15.097 10.830 1.00 88.75 105 ARG A O 1
ATOM 836 N N . GLN A 1 106 ? -12.228 16.002 12.610 1.00 85.75 106 GLN A N 1
ATOM 837 C CA . GLN A 1 106 ? -11.032 16.630 13.187 1.00 85.75 106 GLN A CA 1
ATOM 838 C C . GLN A 1 106 ? -9.964 15.600 13.567 1.00 85.75 106 GLN A C 1
ATOM 840 O O . GLN A 1 106 ? -8.798 15.769 13.218 1.00 85.75 106 GLN A O 1
ATOM 845 N N . LEU A 1 107 ? -10.364 14.515 14.242 1.00 84.00 107 LEU A N 1
ATOM 846 C CA . LEU A 1 107 ? -9.438 13.448 14.610 1.00 84.00 107 LEU A CA 1
ATOM 847 C C . LEU A 1 107 ? -8.845 12.780 13.372 1.00 84.00 107 LEU A C 1
ATOM 849 O O . LEU A 1 107 ? -7.637 12.576 13.294 1.00 84.00 107 LEU A O 1
ATOM 853 N N . PHE A 1 108 ? -9.706 12.430 12.418 1.00 89.06 108 PHE A N 1
ATOM 854 C CA . PHE A 1 108 ? -9.289 11.776 11.191 1.00 89.06 108 PHE A CA 1
ATOM 855 C C . PHE A 1 108 ? -8.274 12.632 10.440 1.00 89.06 108 PHE A C 1
ATOM 857 O O . PHE A 1 108 ? -7.199 12.136 10.132 1.00 89.06 108 PHE A O 1
ATOM 864 N N . GLN A 1 109 ? -8.576 13.921 10.249 1.00 87.50 109 GLN A N 1
ATOM 865 C CA . GLN A 1 109 ? -7.683 14.860 9.578 1.00 87.50 109 GLN A CA 1
ATOM 866 C C . GLN A 1 109 ? -6.320 14.942 10.267 1.00 87.50 109 GLN A C 1
ATOM 868 O O . GLN A 1 109 ? -5.296 14.954 9.595 1.00 87.50 109 GLN A O 1
ATOM 873 N N . LEU A 1 110 ? -6.290 14.951 11.600 1.00 81.75 110 LEU A N 1
ATOM 874 C CA . LEU A 1 110 ? -5.036 14.984 12.339 1.00 81.75 110 LEU A CA 1
ATOM 875 C C . LEU A 1 110 ? -4.202 13.714 12.124 1.00 81.75 110 LEU A C 1
ATOM 877 O O . LEU A 1 110 ? -3.004 13.805 11.862 1.00 81.75 110 LEU A O 1
ATOM 881 N N . VAL A 1 111 ? -4.826 12.535 12.218 1.00 80.69 111 VAL A N 1
ATOM 882 C CA . VAL A 1 111 ? -4.123 11.264 12.004 1.00 80.69 111 VAL A CA 1
ATOM 883 C C . VAL A 1 111 ? -3.641 11.152 10.557 1.00 80.69 111 VAL A C 1
ATOM 885 O O . VAL A 1 111 ? -2.510 10.730 10.340 1.00 80.69 111 VAL A O 1
ATOM 888 N N . THR A 1 112 ? -4.438 11.579 9.573 1.00 81.25 112 THR A N 1
ATOM 889 C CA . THR A 1 112 ? -4.016 11.602 8.163 1.00 81.25 112 THR A CA 1
ATOM 890 C C . THR A 1 112 ? -2.904 12.610 7.907 1.00 81.25 112 THR A C 1
ATOM 892 O O . THR A 1 112 ? -1.951 12.292 7.212 1.00 81.25 112 THR A O 1
ATOM 895 N N . SER A 1 113 ? -2.928 13.782 8.542 1.00 81.50 113 SER A N 1
ATOM 896 C CA . SER A 1 113 ? -1.807 14.723 8.446 1.00 81.50 113 SER A CA 1
ATOM 897 C C . SER A 1 113 ? -0.521 14.139 9.040 1.00 81.50 113 SER A C 1
ATOM 899 O O . SER A 1 113 ? 0.554 14.346 8.484 1.00 81.50 113 SER A O 1
ATOM 901 N N . ALA A 1 114 ? -0.614 13.360 10.123 1.00 77.06 114 ALA A N 1
ATOM 902 C CA . ALA A 1 114 ? 0.538 12.644 10.670 1.00 77.06 114 ALA A CA 1
ATOM 903 C C . ALA A 1 114 ? 1.015 11.476 9.787 1.00 77.06 114 ALA A C 1
ATOM 905 O O . ALA A 1 114 ? 2.175 11.077 9.849 1.00 77.06 114 ALA A O 1
ATOM 906 N N . LEU A 1 115 ? 0.129 10.929 8.956 1.00 73.00 115 LEU A N 1
ATOM 907 C CA . LEU A 1 115 ? 0.460 9.920 7.951 1.00 73.00 115 LEU A CA 1
ATOM 908 C C . LEU A 1 115 ? 1.167 10.524 6.733 1.00 73.00 115 LEU A C 1
ATOM 910 O O . LEU A 1 115 ? 2.080 9.901 6.191 1.00 73.00 115 LEU A O 1
ATOM 914 N N . ASP A 1 116 ? 0.761 11.727 6.328 1.00 72.69 116 ASP A N 1
ATOM 915 C CA . ASP A 1 116 ? 1.360 12.473 5.217 1.00 72.69 116 ASP A CA 1
ATOM 916 C C . ASP A 1 116 ? 2.756 13.000 5.578 1.00 72.69 116 ASP A C 1
ATOM 918 O O . ASP A 1 116 ? 3.648 13.071 4.729 1.00 72.69 116 ASP A O 1
ATOM 922 N N . HIS A 1 117 ? 2.963 13.321 6.856 1.00 75.81 117 HIS A N 1
ATOM 923 C CA . HIS A 1 117 ? 4.218 13.834 7.386 1.00 75.81 117 HIS A CA 1
ATOM 924 C C . HIS A 1 117 ? 4.766 12.894 8.457 1.00 75.81 117 HIS A C 1
ATOM 926 O O . HIS A 1 117 ? 4.409 12.984 9.627 1.00 75.81 117 HIS A O 1
ATOM 932 N N . ILE A 1 118 ? 5.698 12.029 8.062 1.00 68.38 118 ILE A N 1
ATOM 933 C CA . ILE A 1 118 ? 6.373 11.063 8.945 1.00 68.38 118 ILE A CA 1
ATOM 934 C C . ILE A 1 118 ? 6.972 11.710 10.214 1.00 68.38 118 ILE A C 1
ATOM 936 O O . ILE A 1 118 ? 7.050 11.074 11.270 1.00 68.38 118 ILE A O 1
ATOM 940 N N . ASP A 1 119 ? 7.364 12.981 10.144 1.00 72.56 119 ASP A N 1
ATOM 941 C CA . ASP A 1 119 ? 7.902 13.732 11.283 1.00 72.56 119 ASP A CA 1
ATOM 942 C C . ASP A 1 119 ? 6.844 14.073 12.344 1.00 72.56 119 ASP A C 1
ATOM 944 O O . ASP A 1 119 ? 7.177 14.290 13.504 1.00 72.56 119 ASP A O 1
ATOM 948 N N . LEU A 1 120 ? 5.560 14.054 11.984 1.00 72.50 120 LEU A N 1
ATOM 949 C CA . LEU A 1 120 ? 4.446 14.319 12.896 1.00 72.50 120 LEU A CA 1
ATOM 950 C C . LEU A 1 120 ? 3.991 13.072 13.670 1.00 72.50 120 LEU A C 1
ATOM 952 O O . LEU A 1 120 ? 3.055 13.156 14.466 1.00 72.50 120 LEU A O 1
ATOM 956 N N . ILE A 1 121 ? 4.646 11.920 13.484 1.00 77.69 121 ILE A N 1
ATOM 957 C CA . ILE A 1 121 ? 4.347 10.716 14.275 1.00 77.69 121 ILE A CA 1
ATOM 958 C C . ILE A 1 121 ? 4.592 10.972 15.766 1.00 77.69 121 ILE A C 1
ATOM 960 O O . ILE A 1 121 ? 3.786 10.547 16.588 1.00 77.69 121 ILE A O 1
ATOM 964 N N . ASP A 1 122 ? 5.626 11.736 16.125 1.00 78.56 122 ASP A N 1
ATOM 965 C CA . ASP A 1 122 ? 5.885 12.081 17.529 1.00 78.56 122 ASP A CA 1
ATOM 966 C C . ASP A 1 122 ? 4.770 12.979 18.102 1.00 78.56 122 ASP A C 1
ATOM 968 O O . ASP A 1 122 ? 4.387 12.847 19.264 1.00 78.56 122 ASP A O 1
ATOM 972 N N . SER A 1 123 ? 4.144 13.810 17.259 1.00 76.12 123 SER A N 1
ATOM 973 C CA . SER A 1 123 ? 2.987 14.632 17.637 1.00 76.12 123 SER A CA 1
ATOM 974 C C . SER A 1 123 ? 1.717 13.816 17.911 1.00 76.12 123 SER A C 1
ATOM 976 O O . SER A 1 123 ? 0.811 14.317 18.583 1.00 76.12 123 SER A O 1
ATOM 978 N N . LEU A 1 124 ? 1.623 12.561 17.444 1.00 78.06 124 LEU A N 1
ATOM 979 C CA . LEU A 1 124 ? 0.511 11.681 17.818 1.00 78.06 124 LEU A CA 1
ATOM 980 C C . LEU A 1 124 ? 0.564 11.304 19.298 1.00 78.06 124 LEU A C 1
ATOM 982 O O . LEU A 1 124 ? -0.492 11.269 19.924 1.00 78.06 124 LEU A O 1
ATOM 986 N N . CYS A 1 125 ? 1.752 11.107 19.879 1.00 76.69 125 CYS A N 1
ATOM 987 C CA . CYS A 1 125 ? 1.901 10.849 21.316 1.00 76.69 125 CYS A CA 1
ATOM 988 C C . CYS A 1 125 ? 1.382 12.030 22.152 1.00 76.69 125 CYS A C 1
ATOM 990 O O . CYS A 1 125 ? 0.633 11.844 23.112 1.00 76.69 125 CYS A O 1
ATOM 992 N N . ASP A 1 126 ? 1.711 13.261 21.749 1.00 78.94 126 ASP A N 1
ATOM 993 C CA . ASP A 1 126 ? 1.189 14.469 22.399 1.00 78.94 126 ASP A CA 1
ATOM 994 C C . ASP A 1 126 ? -0.330 14.561 22.265 1.00 78.94 126 ASP A C 1
ATOM 996 O O . ASP A 1 126 ? -1.031 15.035 23.165 1.00 78.94 126 ASP A O 1
ATOM 1000 N N . PHE A 1 127 ? -0.864 14.100 21.139 1.00 74.12 127 PHE A N 1
ATOM 1001 C CA . PHE A 1 127 ? -2.291 14.101 20.898 1.00 74.12 127 PHE A CA 1
ATOM 1002 C C . PHE A 1 127 ? -3.035 13.018 21.686 1.00 74.12 127 PHE A C 1
ATOM 1004 O O . PHE A 1 127 ? -4.139 13.292 22.151 1.00 74.12 127 PHE A O 1
ATOM 1011 N N . GLU A 1 128 ? -2.442 11.842 21.919 1.00 77.44 128 GLU A N 1
ATOM 1012 C CA . GLU A 1 128 ? -3.024 10.799 22.780 1.00 77.44 128 GLU A CA 1
ATOM 1013 C C . GLU A 1 128 ? -3.424 11.368 24.147 1.00 77.44 128 GLU A C 1
ATOM 1015 O O . GLU A 1 128 ? -4.503 11.059 24.652 1.00 77.44 128 GLU A O 1
ATOM 1020 N N . SER A 1 129 ? -2.615 12.281 24.698 1.00 80.00 129 SER A N 1
ATOM 1021 C CA . SER A 1 129 ? -2.904 12.951 25.974 1.00 80.00 129 SER A CA 1
ATOM 1022 C C . SER A 1 129 ? -4.150 13.852 25.945 1.00 80.00 129 SER A C 1
ATOM 1024 O O . SER A 1 129 ? -4.755 14.111 26.985 1.00 80.00 129 SER A O 1
ATOM 1026 N N . LYS A 1 130 ? -4.562 14.315 24.758 1.00 81.00 130 LYS A N 1
ATOM 1027 C CA . LYS A 1 130 ? -5.724 15.194 24.540 1.00 81.00 130 LYS A CA 1
ATOM 1028 C C . LYS A 1 130 ? -7.009 14.414 24.258 1.00 81.00 130 LYS A C 1
ATOM 1030 O O . LYS A 1 130 ? -8.095 14.994 24.283 1.00 81.00 130 LYS A O 1
ATOM 1035 N N . ILE A 1 131 ? -6.915 13.111 23.990 1.00 84.44 131 ILE A N 1
ATOM 1036 C CA . ILE A 1 131 ? -8.075 12.260 23.731 1.00 84.44 131 ILE A CA 1
ATOM 1037 C C . ILE A 1 131 ? -8.724 11.884 25.062 1.00 84.44 131 ILE A C 1
ATOM 1039 O O . ILE A 1 131 ? -8.238 11.037 25.804 1.00 84.44 131 ILE A O 1
ATOM 1043 N N . THR A 1 132 ? -9.886 12.470 25.342 1.00 86.00 132 THR A N 1
ATOM 1044 C CA . THR A 1 132 ? -10.654 12.176 26.564 1.00 86.00 132 THR A CA 1
ATOM 1045 C C . THR A 1 132 ? -11.256 10.766 26.574 1.00 86.00 132 THR A C 1
ATOM 1047 O O . THR A 1 132 ? -11.547 10.214 27.633 1.00 86.00 132 THR A O 1
ATOM 1050 N N . GLN A 1 133 ? -11.435 10.153 25.401 1.00 89.56 133 GLN A N 1
ATOM 1051 C CA . GLN A 1 133 ? -12.000 8.813 25.248 1.00 89.56 133 GLN A CA 1
ATOM 1052 C C . GLN A 1 133 ? -10.919 7.733 25.368 1.00 89.56 133 GLN A C 1
ATOM 1054 O O . GLN A 1 133 ? -10.234 7.419 24.394 1.00 89.56 133 GLN A O 1
ATOM 1059 N N . LYS A 1 134 ? -10.817 7.101 26.545 1.00 91.19 134 LYS A N 1
ATOM 1060 C CA . LYS A 1 134 ? -9.802 6.073 26.845 1.00 91.19 134 LYS A CA 1
ATOM 1061 C C . LYS A 1 134 ? -9.716 4.964 25.786 1.00 91.19 134 LYS A C 1
ATOM 1063 O O . LYS A 1 134 ? -8.627 4.653 25.325 1.00 91.19 134 LYS A O 1
ATOM 1068 N N . LYS A 1 135 ? -10.856 4.426 25.331 1.00 92.62 135 LYS A N 1
ATOM 1069 C CA . LYS A 1 135 ? -10.888 3.366 24.302 1.00 92.62 135 LYS A CA 1
ATOM 1070 C C . LYS A 1 135 ? -10.243 3.796 22.979 1.00 92.62 135 LYS A C 1
ATOM 1072 O O . LYS A 1 135 ? -9.603 2.983 22.321 1.00 92.62 135 LYS A O 1
ATOM 1077 N N . LEU A 1 136 ? -10.414 5.060 22.584 1.00 90.31 136 LEU A N 1
ATOM 1078 C CA . LEU A 1 136 ? -9.782 5.604 21.383 1.00 90.31 136 LEU A CA 1
ATOM 1079 C C . LEU A 1 136 ? -8.280 5.755 21.565 1.00 90.31 136 LEU A C 1
ATOM 1081 O O . LEU A 1 136 ? -7.525 5.360 20.682 1.00 90.31 136 LEU A O 1
ATOM 1085 N N . ALA A 1 137 ? -7.870 6.320 22.702 1.00 90.75 137 ALA A N 1
ATOM 1086 C CA . ALA A 1 137 ? -6.464 6.491 23.036 1.00 90.75 137 ALA A CA 1
ATOM 1087 C C . ALA A 1 137 ? -5.749 5.133 23.034 1.00 90.75 137 ALA A C 1
ATOM 1089 O O . ALA A 1 137 ? -4.737 4.972 22.359 1.00 90.75 137 ALA A O 1
ATOM 1090 N N . ASP A 1 138 ? -6.342 4.122 23.675 1.00 92.25 138 ASP A N 1
ATOM 1091 C CA . ASP A 1 138 ? -5.817 2.757 23.693 1.00 92.25 138 ASP A CA 1
ATOM 1092 C C . ASP A 1 138 ? -5.756 2.147 22.282 1.00 92.25 138 ASP A C 1
ATOM 1094 O O . ASP A 1 138 ? -4.784 1.471 21.945 1.00 92.25 138 ASP A O 1
ATOM 1098 N N . HIS A 1 139 ? -6.753 2.391 21.424 1.00 91.94 139 HIS A N 1
ATOM 1099 C CA . HIS A 1 139 ? -6.734 1.905 20.041 1.00 91.94 139 HIS A CA 1
ATOM 1100 C C . HIS A 1 139 ? -5.630 2.564 19.209 1.00 91.94 139 HIS A C 1
ATOM 1102 O O . HIS A 1 139 ? -4.873 1.871 18.527 1.00 91.94 139 HIS A O 1
ATOM 1108 N N . ILE A 1 140 ? -5.497 3.890 19.283 1.00 90.06 140 ILE A N 1
ATOM 1109 C CA . ILE A 1 140 ? -4.449 4.621 18.566 1.00 90.06 140 ILE A CA 1
ATOM 1110 C C . ILE A 1 140 ? -3.078 4.147 19.042 1.00 90.06 140 ILE A C 1
ATOM 1112 O O . ILE A 1 140 ? -2.279 3.701 18.220 1.00 90.06 140 ILE A O 1
ATOM 1116 N N . LYS A 1 141 ? -2.855 4.118 20.355 1.00 90.75 141 LYS A N 1
ATOM 1117 C CA . LYS A 1 141 ? -1.581 3.735 20.962 1.00 90.75 141 LYS A CA 1
ATOM 1118 C C . LYS A 1 141 ? -1.172 2.298 20.666 1.00 90.75 141 LYS A C 1
ATOM 1120 O O . LYS A 1 141 ? -0.023 2.032 20.324 1.00 90.75 141 LYS A O 1
ATOM 1125 N N . ASN A 1 142 ? -2.100 1.352 20.813 1.00 91.44 142 ASN A N 1
ATOM 1126 C CA . ASN A 1 142 ? -1.771 -0.073 20.748 1.00 91.44 142 ASN A CA 1
ATOM 1127 C C . ASN A 1 142 ? -1.897 -0.659 19.336 1.00 91.44 142 ASN A C 1
ATOM 1129 O O . ASN A 1 142 ? -1.304 -1.703 19.060 1.00 91.44 142 ASN A O 1
ATOM 1133 N N . ARG A 1 143 ? -2.679 -0.037 18.441 1.00 90.06 143 ARG A N 1
ATOM 1134 C CA . ARG A 1 143 ? -2.926 -0.562 17.086 1.00 90.06 143 ARG A CA 1
ATOM 1135 C C . ARG A 1 143 ? -2.374 0.336 15.990 1.00 90.06 143 ARG A C 1
ATOM 1137 O O . ARG A 1 143 ? -1.681 -0.175 15.118 1.00 90.06 143 ARG A O 1
ATOM 1144 N N . ILE A 1 144 ? -2.670 1.634 16.014 1.00 88.81 144 ILE A N 1
ATOM 1145 C CA . ILE A 1 144 ? -2.325 2.546 14.913 1.00 88.81 144 ILE A CA 1
ATOM 1146 C C . ILE A 1 144 ? -0.857 2.968 14.993 1.00 88.81 144 ILE A C 1
ATOM 1148 O O . ILE A 1 144 ? -0.108 2.750 14.044 1.00 88.81 144 ILE A O 1
ATOM 1152 N N . HIS A 1 145 ? -0.425 3.496 16.136 1.00 88.25 145 HIS A N 1
ATOM 1153 C CA . HIS A 1 145 ? 0.914 4.041 16.346 1.00 88.25 145 HIS A CA 1
ATOM 1154 C C . HIS A 1 145 ? 2.049 3.057 15.986 1.00 88.25 145 HIS A C 1
ATOM 1156 O O . HIS A 1 145 ? 2.944 3.457 15.239 1.00 88.25 145 HIS A O 1
ATOM 1162 N N . PRO A 1 146 ? 2.010 1.757 16.360 1.00 89.75 146 PRO A N 1
ATOM 1163 C CA . PRO A 1 146 ? 3.047 0.807 15.956 1.00 89.75 146 PRO A CA 1
ATOM 1164 C C . PRO A 1 146 ? 3.175 0.656 14.435 1.00 89.75 146 PRO A C 1
ATOM 1166 O O . PRO A 1 146 ? 4.285 0.519 13.927 1.00 89.75 146 PRO A O 1
ATOM 1169 N N . LEU A 1 147 ? 2.059 0.722 13.696 1.00 87.75 147 LEU A N 1
ATOM 1170 C CA . LEU A 1 147 ? 2.068 0.650 12.231 1.00 87.75 147 LEU A CA 1
ATOM 1171 C C . LEU A 1 147 ? 2.720 1.888 11.615 1.00 87.75 147 LEU A C 1
ATOM 1173 O O . LEU A 1 147 ? 3.427 1.775 10.617 1.00 87.75 147 LEU A O 1
ATOM 1177 N N . LEU A 1 148 ? 2.517 3.059 12.222 1.00 86.12 148 LEU A N 1
ATOM 1178 C CA . LEU A 1 148 ? 3.116 4.306 11.746 1.00 86.12 148 LEU A CA 1
ATOM 1179 C C . LEU A 1 148 ? 4.619 4.323 11.985 1.00 86.12 148 LEU A C 1
ATOM 1181 O O . LEU A 1 148 ? 5.380 4.680 11.090 1.00 86.12 148 LEU A O 1
ATOM 1185 N N . VAL A 1 149 ? 5.052 3.867 13.160 1.00 87.38 149 VAL A N 1
ATOM 1186 C CA . VAL A 1 149 ? 6.474 3.726 13.491 1.00 87.38 149 VAL A CA 1
ATOM 1187 C C . VAL A 1 149 ? 7.157 2.716 12.563 1.00 87.38 149 VAL A C 1
ATOM 1189 O O . VAL A 1 149 ? 8.272 2.969 12.106 1.00 87.38 149 VAL A O 1
ATOM 1192 N N . GLU A 1 150 ? 6.511 1.584 12.252 1.00 86.38 150 GLU A N 1
ATOM 1193 C CA . GLU A 1 150 ? 7.021 0.634 11.251 1.00 86.38 150 GLU A CA 1
ATOM 1194 C C . GLU A 1 150 ? 7.140 1.289 9.866 1.00 86.38 150 GLU A C 1
ATOM 1196 O O . GLU A 1 150 ? 8.185 1.161 9.225 1.00 86.38 150 GLU A O 1
ATOM 1201 N N . ASN A 1 151 ? 6.126 2.051 9.440 1.00 84.88 151 ASN A N 1
ATOM 1202 C CA . ASN A 1 151 ? 6.153 2.767 8.166 1.00 84.88 151 ASN A CA 1
ATOM 1203 C C . ASN A 1 151 ? 7.273 3.815 8.102 1.00 84.88 151 ASN A C 1
ATOM 1205 O O . ASN A 1 151 ? 8.004 3.849 7.114 1.00 84.88 151 ASN A O 1
ATOM 1209 N N . LYS A 1 152 ? 7.459 4.617 9.160 1.00 84.44 152 LYS A N 1
ATOM 1210 C CA . LYS A 1 152 ? 8.552 5.597 9.281 1.00 84.44 152 LYS A CA 1
ATOM 1211 C C . LYS A 1 152 ? 9.911 4.944 9.063 1.00 84.44 152 LYS A C 1
ATOM 1213 O O . LYS A 1 152 ? 10.647 5.327 8.159 1.00 84.44 152 LYS A O 1
ATOM 1218 N N . LYS A 1 153 ? 10.188 3.873 9.811 1.00 85.69 153 LYS A N 1
ATOM 1219 C CA . LYS A 1 153 ? 11.442 3.110 9.701 1.00 85.69 153 LYS A CA 1
ATOM 1220 C C . LYS A 1 153 ? 11.655 2.506 8.314 1.00 85.69 153 LYS A C 1
ATOM 1222 O O . LYS A 1 153 ? 12.794 2.289 7.902 1.00 85.69 153 LYS A O 1
ATOM 1227 N N . ALA A 1 154 ? 10.573 2.148 7.625 1.00 83.25 154 ALA A N 1
ATOM 1228 C CA . ALA A 1 154 ? 10.646 1.592 6.282 1.00 83.25 154 ALA A CA 1
ATOM 1229 C C . ALA A 1 154 ? 10.991 2.646 5.225 1.00 83.25 154 ALA A C 1
ATOM 1231 O O . ALA A 1 154 ? 11.750 2.348 4.305 1.00 83.25 154 ALA A O 1
ATOM 1232 N N . VAL A 1 155 ? 10.489 3.872 5.381 1.00 79.38 155 VAL A N 1
ATOM 1233 C CA . VAL A 1 155 ? 10.813 4.987 4.481 1.00 79.38 155 VAL A CA 1
ATOM 1234 C C . VAL A 1 155 ? 12.223 5.519 4.737 1.00 79.38 155 VAL A C 1
ATOM 1236 O O . VAL A 1 155 ? 12.936 5.783 3.786 1.00 79.38 155 VAL A O 1
ATOM 1239 N N . GLU A 1 156 ? 12.692 5.560 5.986 1.00 82.88 156 GLU A N 1
ATOM 1240 C CA . GLU A 1 156 ? 14.056 6.009 6.328 1.00 82.88 156 GLU A CA 1
ATOM 1241 C C . GLU A 1 156 ? 15.187 5.150 5.720 1.00 82.88 156 GLU A C 1
ATOM 1243 O O . GLU A 1 156 ? 16.359 5.535 5.785 1.00 82.88 156 GLU A O 1
ATOM 1248 N N . LYS A 1 157 ? 14.884 3.986 5.122 1.00 79.12 157 LYS A N 1
ATOM 1249 C CA . LYS A 1 157 ? 15.917 3.162 4.491 1.00 79.12 157 LYS A CA 1
ATOM 1250 C C . LYS A 1 157 ? 16.512 3.850 3.253 1.00 79.12 157 LYS A C 1
ATOM 1252 O O . LYS A 1 157 ? 15.772 4.288 2.372 1.00 79.12 157 LYS A O 1
ATOM 1257 N N . PRO A 1 158 ? 17.852 3.843 3.108 1.00 74.31 158 PRO A N 1
ATOM 1258 C CA . PRO A 1 158 ? 18.510 4.389 1.928 1.00 74.31 158 PRO A CA 1
ATOM 1259 C C . PRO A 1 158 ? 17.986 3.730 0.646 1.00 74.31 158 PRO A C 1
ATOM 1261 O O . PRO A 1 158 ? 17.958 2.503 0.542 1.00 74.31 158 PRO A O 1
ATOM 1264 N N . GLY A 1 159 ? 17.610 4.545 -0.340 1.00 69.75 159 GLY A N 1
ATOM 1265 C CA . GLY A 1 159 ? 17.149 4.076 -1.650 1.00 69.75 159 GLY A CA 1
ATOM 1266 C C . GLY A 1 159 ? 15.631 4.057 -1.845 1.00 69.75 159 GLY A C 1
ATOM 1267 O O . GLY A 1 159 ? 15.190 3.767 -2.958 1.00 69.75 159 GLY A O 1
ATOM 1268 N N . LEU A 1 160 ? 14.835 4.394 -0.823 1.00 65.69 160 LEU A N 1
ATOM 1269 C CA . LEU A 1 160 ? 13.469 4.871 -1.032 1.00 65.69 160 LEU A CA 1
ATOM 1270 C C . LEU A 1 160 ? 13.478 6.398 -1.158 1.00 65.69 160 LEU A C 1
ATOM 1272 O O . LEU A 1 160 ? 14.213 7.092 -0.460 1.00 65.69 160 LEU A O 1
ATOM 1276 N N . ASP A 1 161 ? 12.683 6.914 -2.090 1.00 65.06 161 ASP A N 1
ATOM 1277 C CA . ASP A 1 161 ? 12.481 8.349 -2.230 1.00 65.06 161 ASP A CA 1
ATOM 1278 C C . ASP A 1 161 ? 11.608 8.848 -1.067 1.00 65.06 161 ASP A C 1
ATOM 1280 O O . ASP A 1 161 ? 10.405 8.579 -1.005 1.00 65.06 161 ASP A O 1
ATOM 1284 N N . ASN A 1 162 ? 12.231 9.558 -0.126 1.00 63.78 162 ASN A N 1
ATOM 1285 C CA . ASN A 1 162 ? 11.565 10.120 1.051 1.00 63.78 162 ASN A CA 1
ATOM 1286 C C . ASN A 1 162 ? 10.623 11.279 0.702 1.00 63.78 162 ASN A C 1
ATOM 1288 O O . ASN A 1 162 ? 9.901 11.753 1.576 1.00 63.78 162 ASN A O 1
ATOM 1292 N N . THR A 1 163 ? 10.622 11.763 -0.546 1.00 64.56 163 THR A N 1
ATOM 1293 C CA . THR A 1 163 ? 9.836 12.943 -0.929 1.00 64.56 163 THR A CA 1
ATOM 1294 C C . THR A 1 163 ? 8.336 12.674 -1.018 1.00 64.56 163 THR A C 1
ATOM 1296 O O . THR A 1 163 ? 7.552 13.621 -0.999 1.00 64.56 163 THR A O 1
ATOM 1299 N N . ASN A 1 164 ? 7.904 11.410 -1.084 1.00 65.00 164 ASN A N 1
ATOM 1300 C CA . ASN A 1 164 ? 6.481 11.088 -1.131 1.00 65.00 164 ASN A CA 1
ATOM 1301 C C . ASN A 1 164 ? 6.160 9.766 -0.425 1.00 65.00 164 ASN A C 1
ATOM 1303 O O . ASN A 1 164 ? 5.864 8.794 -1.109 1.00 65.00 164 ASN A O 1
ATOM 1307 N N . PRO A 1 165 ? 6.158 9.693 0.918 1.00 60.66 165 PRO A N 1
ATOM 1308 C CA . PRO A 1 165 ? 5.920 8.453 1.670 1.00 60.66 165 PRO A CA 1
ATOM 1309 C C . PRO A 1 165 ? 4.547 7.800 1.410 1.00 60.66 165 PRO A C 1
ATOM 1311 O O . PRO A 1 165 ? 4.367 6.607 1.663 1.00 60.66 165 PRO A O 1
ATOM 1314 N N . LEU A 1 166 ? 3.596 8.537 0.827 1.00 59.66 166 LEU A N 1
ATOM 1315 C CA . LEU A 1 166 ? 2.254 8.062 0.475 1.00 59.66 166 LEU A CA 1
ATOM 1316 C C . LEU A 1 166 ? 2.230 7.156 -0.767 1.00 59.66 166 LEU A C 1
ATOM 1318 O O . LEU A 1 166 ? 1.236 6.465 -1.026 1.00 59.66 166 LEU A O 1
ATOM 1322 N N . TRP A 1 167 ? 3.324 7.120 -1.533 1.00 53.34 167 TRP A N 1
ATOM 1323 C CA . TRP A 1 167 ? 3.407 6.460 -2.836 1.00 53.34 167 TRP A CA 1
ATOM 1324 C C . TRP A 1 167 ? 3.136 4.948 -2.822 1.00 53.34 167 TRP A C 1
ATOM 1326 O O . TRP A 1 167 ? 2.700 4.396 -3.833 1.00 53.34 167 TRP A O 1
ATOM 1336 N N . MET A 1 168 ? 3.298 4.265 -1.685 1.00 55.28 168 MET A N 1
ATOM 1337 C CA . MET A 1 168 ? 3.102 2.809 -1.608 1.00 55.28 168 MET A CA 1
ATOM 1338 C C . MET A 1 168 ? 1.636 2.377 -1.442 1.00 55.28 168 MET A C 1
ATOM 1340 O O . MET A 1 168 ? 1.311 1.201 -1.612 1.00 55.28 168 MET A O 1
ATOM 1344 N N . ASN A 1 169 ? 0.723 3.319 -1.190 1.00 54.09 169 ASN A N 1
ATOM 1345 C CA . ASN A 1 169 ? -0.697 3.036 -0.974 1.00 54.09 169 ASN A CA 1
ATOM 1346 C C . ASN A 1 169 ? -1.457 2.776 -2.296 1.00 54.09 169 ASN A C 1
ATOM 1348 O O . ASN A 1 169 ? -2.243 1.834 -2.404 1.00 54.09 169 ASN A O 1
ATOM 1352 N N . ASN A 1 170 ? -1.165 3.537 -3.358 1.00 58.78 170 ASN A N 1
ATOM 1353 C CA . ASN A 1 170 ? -1.863 3.383 -4.643 1.00 58.78 170 ASN A CA 1
ATOM 1354 C C . ASN A 1 170 ? -1.432 2.116 -5.410 1.00 58.78 170 ASN A C 1
ATOM 1356 O O . ASN A 1 170 ? -2.188 1.527 -6.184 1.00 58.78 170 ASN A O 1
ATOM 1360 N N . CYS A 1 171 ? -0.208 1.647 -5.189 1.00 64.19 171 CYS A N 1
ATOM 1361 C CA . CYS A 1 171 ? 0.364 0.544 -5.954 1.00 64.19 171 CYS A CA 1
ATOM 1362 C C . CYS A 1 171 ? -0.251 -0.807 -5.572 1.00 64.19 171 CYS A C 1
ATOM 1364 O O . CYS A 1 171 ? -0.654 -1.574 -6.447 1.00 64.19 171 CYS A O 1
ATOM 1366 N N . CYS A 1 172 ? -0.408 -1.070 -4.275 1.00 65.44 172 CYS A N 1
ATOM 1367 C CA . CYS A 1 172 ? -1.065 -2.286 -3.801 1.00 65.44 172 CYS A CA 1
ATOM 1368 C C . CYS A 1 172 ? -2.562 -2.285 -4.139 1.00 65.44 172 CYS A C 1
ATOM 1370 O O . CYS A 1 172 ? -3.087 -3.303 -4.586 1.00 65.44 172 CYS A O 1
ATOM 1372 N N . GLU A 1 173 ? -3.245 -1.144 -4.003 1.00 68.12 173 GLU A N 1
ATOM 1373 C CA . GLU A 1 173 ? -4.668 -1.024 -4.342 1.00 68.12 173 GLU A CA 1
ATOM 1374 C C . GLU A 1 173 ? -4.928 -1.162 -5.842 1.00 68.12 173 GLU A C 1
ATOM 1376 O O . GLU A 1 173 ? -5.852 -1.870 -6.238 1.00 68.12 173 GLU A O 1
ATOM 1381 N N . SER A 1 174 ? -4.104 -0.551 -6.696 1.00 77.06 174 SER A N 1
ATOM 1382 C CA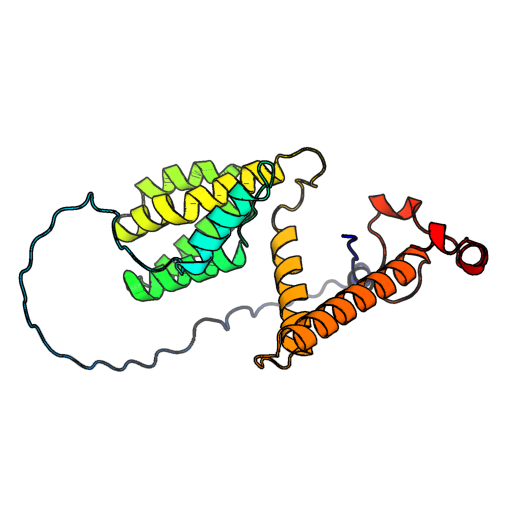 . SER A 1 174 ? -4.254 -0.679 -8.149 1.00 77.06 174 SER A CA 1
ATOM 1383 C C . SER A 1 174 ? -4.012 -2.113 -8.620 1.00 77.06 174 SER A C 1
ATOM 1385 O O . SER A 1 174 ? -4.794 -2.629 -9.421 1.00 77.06 174 SER A O 1
ATOM 1387 N N . VAL A 1 175 ? -3.002 -2.808 -8.084 1.00 78.62 175 VAL A N 1
ATOM 1388 C CA . VAL A 1 175 ? -2.767 -4.228 -8.392 1.00 78.62 175 VAL A CA 1
ATOM 1389 C C . VAL A 1 175 ? -3.900 -5.100 -7.854 1.00 78.62 175 VAL A C 1
ATOM 1391 O O . VAL A 1 175 ? -4.406 -5.946 -8.591 1.00 78.62 175 VAL A O 1
ATOM 1394 N N . ASN A 1 176 ? -4.363 -4.860 -6.624 1.00 80.88 176 ASN A N 1
ATOM 1395 C CA . ASN A 1 176 ? -5.511 -5.564 -6.054 1.00 80.88 176 ASN A CA 1
ATOM 1396 C C . ASN A 1 176 ? -6.777 -5.334 -6.877 1.00 80.88 176 ASN A C 1
ATOM 1398 O O . ASN A 1 176 ? -7.538 -6.269 -7.106 1.00 80.88 176 ASN A O 1
ATOM 1402 N N . HIS A 1 177 ? -7.008 -4.113 -7.351 1.00 83.88 177 HIS A N 1
ATOM 1403 C CA . HIS A 1 177 ? -8.152 -3.784 -8.186 1.00 83.88 177 HIS A CA 1
ATOM 1404 C C . HIS A 1 177 ? -8.084 -4.502 -9.537 1.00 83.88 177 HIS A C 1
ATOM 1406 O O . HIS A 1 177 ? -9.055 -5.149 -9.929 1.00 83.88 177 HIS A O 1
ATOM 1412 N N . ILE A 1 178 ? -6.924 -4.473 -10.203 1.00 85.38 178 ILE A N 1
ATOM 1413 C CA . ILE A 1 178 ? -6.684 -5.210 -11.453 1.00 85.38 178 ILE A CA 1
ATOM 1414 C C . ILE A 1 178 ? -6.902 -6.712 -11.240 1.00 85.38 178 ILE A C 1
ATOM 1416 O O . ILE A 1 178 ? -7.539 -7.366 -12.067 1.00 85.38 178 ILE A O 1
ATOM 1420 N N . LEU A 1 179 ? -6.414 -7.262 -10.126 1.00 86.31 179 LEU A N 1
ATOM 1421 C CA . LEU A 1 179 ? -6.591 -8.671 -9.794 1.00 86.31 179 LEU A CA 1
ATOM 1422 C C . LEU A 1 179 ? -8.067 -9.007 -9.559 1.00 86.31 179 LEU A C 1
ATOM 1424 O O . LEU A 1 179 ? -8.575 -9.950 -10.161 1.00 86.31 179 LEU A O 1
ATOM 1428 N N . LYS A 1 180 ? -8.770 -8.207 -8.748 1.00 88.19 180 LYS A N 1
ATOM 1429 C CA . LYS A 1 180 ? -10.208 -8.351 -8.467 1.00 88.19 180 LYS A CA 1
ATOM 1430 C C . LYS A 1 180 ? -11.041 -8.304 -9.749 1.00 88.19 180 LYS A C 1
ATOM 1432 O O . LYS A 1 180 ? -11.912 -9.152 -9.937 1.00 88.19 180 LYS A O 1
ATOM 1437 N N . GLN A 1 181 ? -10.728 -7.384 -10.664 1.00 89.25 181 GLN A N 1
ATOM 1438 C CA . GLN A 1 181 ? -11.344 -7.328 -11.992 1.00 89.25 181 GLN A CA 1
ATOM 1439 C C . GLN A 1 181 ? -11.035 -8.584 -12.823 1.00 89.25 181 GLN A C 1
ATOM 1441 O O . GLN A 1 181 ? -11.948 -9.170 -13.404 1.00 89.25 181 GLN A O 1
ATOM 1446 N N . ALA A 1 182 ? -9.781 -9.052 -12.840 1.00 89.06 182 ALA A N 1
ATOM 1447 C CA . ALA A 1 182 ? -9.369 -10.245 -13.587 1.00 89.06 182 ALA A CA 1
ATOM 1448 C C . ALA A 1 182 ? -10.017 -11.550 -13.074 1.00 89.06 182 ALA A C 1
ATOM 1450 O O . ALA A 1 182 ? -10.234 -12.492 -13.844 1.00 89.06 182 ALA A O 1
ATOM 1451 N N . VAL A 1 183 ? -10.350 -11.625 -11.782 1.00 91.69 183 VAL A N 1
ATOM 1452 C CA . VAL A 1 183 ? -11.097 -12.752 -11.190 1.00 91.69 183 VAL A CA 1
ATOM 1453 C C . VAL A 1 183 ? -12.608 -12.515 -11.135 1.00 91.69 183 VAL A C 1
ATOM 1455 O O . VAL A 1 183 ? -13.339 -13.371 -10.642 1.00 91.69 183 VAL A O 1
ATOM 1458 N N . SER A 1 184 ? -13.087 -11.378 -11.647 1.00 91.88 184 SER A N 1
ATOM 1459 C CA . SER A 1 184 ? -14.499 -10.978 -11.608 1.00 91.88 184 SER A CA 1
ATOM 1460 C C . SER A 1 184 ? -15.104 -11.044 -10.201 1.00 91.88 184 SER A C 1
ATOM 1462 O O . SER A 1 184 ? -16.274 -11.387 -10.057 1.00 91.88 184 SER A O 1
ATOM 1464 N N . TRP A 1 185 ? -14.301 -10.751 -9.172 1.00 88.81 185 TRP A N 1
ATOM 1465 C CA . TRP A 1 185 ? -14.690 -10.813 -7.756 1.00 88.81 185 TRP A CA 1
ATOM 1466 C C . TRP A 1 185 ? -15.210 -12.180 -7.275 1.00 88.81 185 TRP A C 1
ATOM 1468 O O . TRP A 1 185 ? -15.878 -12.261 -6.249 1.00 88.81 185 TRP A O 1
ATOM 1478 N N . LYS A 1 186 ? -14.907 -13.268 -7.994 1.00 90.38 186 LYS A N 1
ATOM 1479 C CA . LYS A 1 186 ? -15.329 -14.628 -7.636 1.00 90.38 186 LYS A CA 1
ATOM 1480 C C . LYS A 1 186 ? -14.164 -15.423 -7.061 1.00 90.38 186 LYS A C 1
ATOM 1482 O O . LYS A 1 186 ? -13.025 -15.260 -7.498 1.00 90.38 186 LYS A O 1
ATOM 1487 N N . SER A 1 187 ? -14.464 -16.337 -6.136 1.00 92.56 187 SER A N 1
ATOM 1488 C CA . SER A 1 187 ? -13.498 -17.353 -5.705 1.00 92.56 187 SER A CA 1
ATOM 1489 C C . SER A 1 187 ? -13.056 -18.193 -6.909 1.00 92.56 187 SER A C 1
ATOM 1491 O O . SER A 1 187 ? -13.847 -18.464 -7.817 1.00 92.56 187 SER A O 1
ATOM 1493 N N . GLN A 1 188 ? -11.776 -18.546 -6.962 1.00 93.06 188 GLN A N 1
ATOM 1494 C CA . GLN A 1 188 ? -11.164 -19.299 -8.057 1.00 93.06 188 GLN A CA 1
ATOM 1495 C C . GLN A 1 188 ? -10.420 -20.499 -7.482 1.00 93.06 188 GLN A C 1
ATOM 1497 O O . GLN A 1 188 ? -9.885 -20.431 -6.375 1.00 93.06 188 GLN A O 1
ATOM 1502 N N . LYS A 1 189 ? -10.326 -21.583 -8.256 1.00 95.56 189 LYS A N 1
ATOM 1503 C CA . LYS A 1 189 ? -9.401 -22.669 -7.921 1.00 95.56 189 LYS A CA 1
ATOM 1504 C C . LYS A 1 189 ? -7.979 -22.110 -7.915 1.00 95.56 189 LYS A C 1
ATOM 1506 O O . LYS A 1 189 ? -7.643 -21.265 -8.745 1.00 95.56 189 LYS A O 1
ATOM 1511 N N . LEU A 1 190 ? -7.137 -22.607 -7.011 1.00 92.00 190 LEU A N 1
ATOM 1512 C CA . LEU A 1 190 ? -5.769 -22.110 -6.835 1.00 92.00 190 LEU A CA 1
ATOM 1513 C C . LEU A 1 190 ? -4.978 -22.077 -8.156 1.00 92.00 190 LEU A C 1
ATOM 1515 O O . LEU A 1 190 ? -4.328 -21.082 -8.457 1.00 92.00 190 LEU A O 1
ATOM 1519 N N . VAL A 1 191 ? -5.094 -23.124 -8.978 1.00 96.50 191 VAL A N 1
ATOM 1520 C CA . VAL A 1 191 ? -4.424 -23.215 -10.289 1.00 96.50 191 VAL A CA 1
ATOM 1521 C C . VAL A 1 191 ? -4.871 -22.094 -11.239 1.00 96.50 191 VAL A C 1
ATOM 1523 O O . VAL A 1 191 ? -4.037 -21.446 -11.870 1.00 96.50 191 VAL A O 1
ATOM 1526 N N . ASP A 1 192 ? -6.171 -21.801 -11.298 1.00 93.31 192 ASP A N 1
ATOM 1527 C CA . ASP A 1 192 ? -6.711 -20.724 -12.138 1.00 93.31 192 ASP A CA 1
ATOM 1528 C C . ASP A 1 192 ? -6.265 -19.347 -11.637 1.00 93.31 192 ASP A C 1
ATOM 1530 O O . ASP A 1 192 ? -5.926 -18.465 -12.432 1.00 93.31 192 ASP A O 1
ATOM 1534 N N . LEU A 1 193 ? -6.223 -19.164 -10.313 1.00 90.00 193 LEU A N 1
ATOM 1535 C CA . LEU A 1 193 ? -5.721 -17.943 -9.691 1.00 90.00 193 LEU A CA 1
ATOM 1536 C C . LEU A 1 193 ? -4.246 -17.705 -10.042 1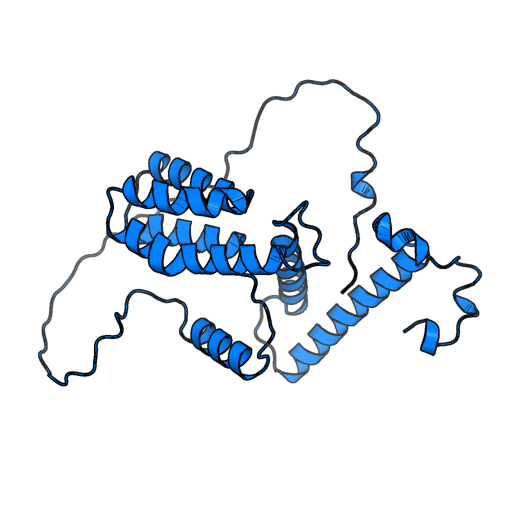.00 90.00 193 LEU A C 1
ATOM 1538 O O . LEU A 1 193 ? -3.892 -16.589 -10.419 1.00 90.00 193 LEU A O 1
ATOM 1542 N N . ILE A 1 194 ? -3.408 -18.746 -9.990 1.00 91.69 194 ILE A N 1
ATOM 1543 C CA . ILE A 1 194 ? -1.990 -18.674 -10.376 1.00 91.69 194 ILE A CA 1
ATOM 1544 C C . ILE A 1 194 ? -1.851 -18.244 -11.841 1.00 91.69 194 ILE A C 1
ATOM 1546 O O . ILE A 1 194 ? -1.099 -17.314 -12.139 1.00 91.69 194 ILE A O 1
ATOM 1550 N N . HIS A 1 195 ? -2.610 -18.848 -12.761 1.00 94.38 195 HIS A N 1
ATOM 1551 C CA . HIS A 1 195 ? -2.573 -18.463 -14.176 1.00 94.38 195 HIS A CA 1
ATOM 1552 C C . HIS A 1 195 ? -3.015 -17.009 -14.402 1.00 94.38 195 HIS A C 1
ATOM 1554 O O . HIS A 1 195 ? -2.398 -16.286 -15.192 1.00 94.38 195 HIS A O 1
ATOM 1560 N N . LYS A 1 196 ? -4.051 -16.547 -13.691 1.00 91.50 196 LYS A N 1
ATOM 1561 C CA . LYS A 1 196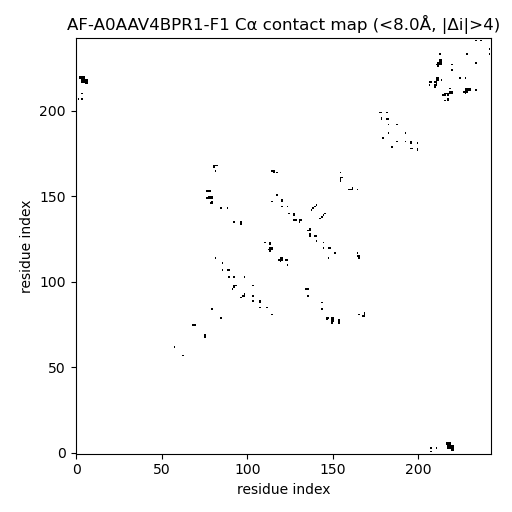 ? -4.518 -15.154 -13.763 1.00 91.50 196 LYS A CA 1
ATOM 1562 C C . LYS A 1 196 ? -3.489 -14.175 -13.205 1.00 91.50 196 LYS A C 1
ATOM 1564 O O . LYS A 1 196 ? -3.207 -13.174 -13.861 1.00 91.50 196 LYS A O 1
ATOM 1569 N N . LEU A 1 197 ? -2.885 -14.480 -12.057 1.00 89.56 197 LEU A N 1
ATOM 1570 C CA . LEU A 1 197 ? -1.794 -13.692 -11.477 1.00 89.56 197 LEU A CA 1
ATOM 1571 C C . LEU A 1 197 ? -0.613 -13.589 -12.444 1.00 89.56 197 LEU A C 1
ATOM 1573 O O . LEU A 1 197 ? -0.160 -12.484 -12.743 1.00 89.56 197 LEU A O 1
ATOM 1577 N N . HIS A 1 198 ? -0.178 -14.717 -13.010 1.00 92.38 198 HIS A N 1
ATOM 1578 C CA . HIS A 1 198 ? 0.874 -14.739 -14.022 1.00 92.38 198 HIS A CA 1
ATOM 1579 C C . HIS A 1 198 ? 0.511 -13.859 -15.230 1.00 92.38 198 HIS A C 1
ATOM 1581 O O . HIS A 1 198 ? 1.322 -13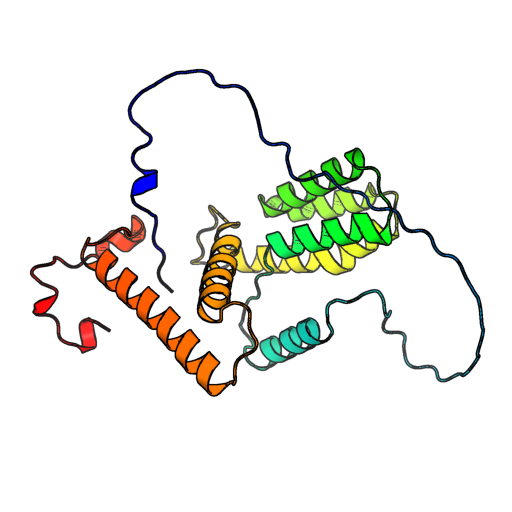.045 -15.670 1.00 92.38 198 HIS A O 1
ATOM 1587 N N . SER A 1 199 ? -0.727 -13.941 -15.730 1.00 93.06 199 SER A N 1
ATOM 1588 C CA . SER A 1 199 ? -1.205 -13.093 -16.832 1.00 93.06 199 SER A CA 1
ATOM 1589 C C . SER A 1 199 ? -1.155 -11.596 -16.498 1.00 93.06 199 SER A C 1
ATOM 1591 O O . SER A 1 199 ? -0.712 -10.795 -17.326 1.00 93.06 199 SER A O 1
ATOM 1593 N N . VAL A 1 200 ? -1.567 -11.202 -15.287 1.00 90.12 200 VAL A N 1
ATOM 1594 C CA . VAL A 1 200 ? -1.494 -9.806 -14.823 1.00 90.12 200 VAL A CA 1
ATOM 1595 C C . VAL A 1 200 ? -0.044 -9.325 -14.804 1.00 90.12 200 VAL A C 1
ATOM 1597 O O . VAL A 1 200 ? 0.253 -8.274 -15.372 1.00 90.12 200 VAL A O 1
ATOM 1600 N N . VAL A 1 201 ? 0.869 -10.114 -14.234 1.00 89.56 201 VAL A N 1
ATOM 1601 C CA . VAL A 1 201 ? 2.303 -9.790 -14.177 1.00 89.56 201 VAL A CA 1
ATOM 1602 C C . VAL A 1 201 ? 2.893 -9.639 -15.584 1.00 89.56 201 VAL A C 1
ATOM 1604 O O . VAL A 1 201 ? 3.541 -8.634 -15.875 1.00 89.56 201 VAL A O 1
ATOM 1607 N N . GLN A 1 202 ? 2.593 -10.561 -16.504 1.00 92.25 202 GLN A N 1
ATOM 1608 C CA . GLN A 1 202 ? 3.038 -10.478 -17.901 1.00 92.25 202 GLN A CA 1
ATOM 1609 C C . GLN A 1 202 ? 2.543 -9.204 -18.605 1.00 92.25 202 GLN A C 1
ATOM 1611 O O . GLN A 1 202 ? 3.287 -8.576 -19.364 1.00 92.25 202 GLN A O 1
ATOM 1616 N N . ARG A 1 203 ? 1.304 -8.765 -18.338 1.00 90.81 203 ARG A N 1
ATOM 1617 C CA . ARG A 1 203 ? 0.781 -7.494 -18.874 1.00 90.81 203 ARG A CA 1
ATOM 1618 C C . ARG A 1 203 ? 1.553 -6.287 -18.338 1.00 90.81 203 ARG A C 1
ATOM 1620 O O . ARG A 1 203 ? 1.803 -5.364 -19.112 1.00 90.81 203 ARG A O 1
ATOM 1627 N N . GLN A 1 204 ? 1.951 -6.298 -17.065 1.00 88.50 204 GLN A N 1
ATOM 1628 C CA . GLN A 1 204 ? 2.773 -5.229 -16.486 1.00 88.50 204 GLN A CA 1
ATOM 1629 C C . GLN A 1 204 ? 4.163 -5.185 -17.129 1.00 88.50 204 GLN A C 1
ATOM 1631 O O . GLN A 1 204 ? 4.586 -4.128 -17.586 1.00 88.50 204 GLN A O 1
ATOM 1636 N N . PHE A 1 205 ? 4.826 -6.333 -17.302 1.00 90.94 205 PHE A N 1
ATOM 1637 C CA . PHE A 1 205 ? 6.100 -6.397 -18.031 1.00 90.94 205 PHE A CA 1
ATOM 1638 C C . PHE A 1 205 ? 5.975 -5.945 -19.490 1.00 90.94 205 PHE A C 1
ATOM 1640 O O . PHE A 1 205 ? 6.869 -5.296 -20.028 1.00 90.94 205 PHE A O 1
ATOM 1647 N N . LYS A 1 206 ? 4.849 -6.230 -20.150 1.00 92.44 206 LYS A N 1
ATOM 1648 C CA . LYS A 1 206 ? 4.598 -5.721 -21.502 1.00 92.44 206 LYS A CA 1
ATOM 1649 C C . LYS A 1 206 ? 4.492 -4.192 -21.526 1.00 92.44 206 LYS A C 1
ATOM 1651 O O . LYS A 1 206 ? 5.017 -3.578 -22.450 1.00 92.44 206 LYS A O 1
ATOM 1656 N N . LYS A 1 207 ? 3.833 -3.581 -20.536 1.00 91.94 207 LYS A N 1
ATOM 1657 C CA . LYS A 1 207 ? 3.774 -2.116 -20.383 1.00 91.94 207 LYS A CA 1
ATOM 1658 C C . LYS A 1 207 ? 5.154 -1.527 -20.078 1.00 91.94 207 LYS A C 1
ATOM 1660 O O . LYS A 1 207 ? 5.505 -0.517 -20.673 1.00 91.94 207 LYS A O 1
ATOM 1665 N N . LEU A 1 208 ? 5.960 -2.215 -19.269 1.00 91.06 208 LEU A N 1
ATOM 1666 C CA . LEU A 1 208 ? 7.352 -1.844 -19.010 1.00 91.06 208 LEU A CA 1
ATOM 1667 C C . LEU A 1 208 ? 8.204 -1.789 -20.258 1.00 91.06 208 LEU A C 1
ATOM 1669 O O . LEU A 1 208 ? 8.833 -0.774 -20.518 1.00 91.06 208 LEU A O 1
ATOM 1673 N N . ARG A 1 209 ? 8.204 -2.861 -21.047 1.00 92.81 209 ARG A N 1
ATOM 1674 C CA . ARG A 1 209 ? 8.979 -2.906 -22.291 1.00 92.81 209 ARG A CA 1
ATOM 1675 C C . ARG A 1 209 ? 8.579 -1.785 -23.249 1.00 92.81 209 ARG A C 1
ATOM 1677 O O . ARG A 1 209 ? 9.428 -1.231 -23.937 1.00 92.81 209 ARG A O 1
ATOM 1684 N N . LYS A 1 210 ? 7.289 -1.438 -23.274 1.00 94.00 210 LYS A N 1
ATOM 1685 C CA . LYS A 1 210 ? 6.791 -0.299 -24.046 1.00 94.00 210 LYS A CA 1
ATOM 1686 C C . LYS A 1 210 ? 7.378 1.022 -23.536 1.00 94.00 210 LYS A C 1
ATOM 1688 O O . LYS A 1 210 ? 8.009 1.721 -24.315 1.00 94.00 210 LYS A O 1
ATOM 1693 N N . ALA A 1 211 ? 7.303 1.288 -22.234 1.00 93.88 211 ALA A N 1
ATOM 1694 C CA . ALA A 1 211 ? 7.899 2.486 -21.643 1.00 93.88 211 ALA A CA 1
ATOM 1695 C C . ALA A 1 211 ? 9.428 2.564 -21.826 1.00 93.88 211 ALA A C 1
ATOM 1697 O O . ALA A 1 211 ? 9.955 3.631 -22.111 1.00 93.88 211 ALA A O 1
ATOM 1698 N N . LEU A 1 212 ? 10.144 1.434 -21.730 1.00 94.75 212 LEU A N 1
ATOM 1699 C CA . LEU A 1 212 ? 11.590 1.362 -21.993 1.00 94.75 212 LEU A CA 1
ATOM 1700 C C . LEU A 1 212 ? 11.951 1.696 -23.442 1.00 94.75 212 LEU A C 1
ATOM 1702 O O . LEU A 1 212 ? 13.077 2.089 -23.701 1.00 94.75 212 LEU A O 1
ATOM 1706 N N . THR A 1 213 ? 11.028 1.519 -24.383 1.00 95.25 213 THR A N 1
ATOM 1707 C CA . THR A 1 213 ? 11.239 1.843 -25.803 1.00 95.25 213 THR A CA 1
ATOM 1708 C C . THR A 1 213 ? 10.615 3.177 -26.198 1.00 95.25 213 THR A C 1
ATOM 1710 O O . THR A 1 213 ? 10.479 3.447 -27.388 1.00 95.25 213 THR A O 1
ATOM 1713 N N . ASP A 1 214 ? 10.207 3.978 -25.208 1.00 93.19 214 ASP A N 1
ATOM 1714 C CA . ASP A 1 214 ? 9.455 5.223 -25.384 1.00 93.19 214 ASP A CA 1
ATOM 1715 C C . ASP A 1 214 ? 8.204 5.040 -26.268 1.00 93.19 214 ASP A C 1
ATOM 1717 O O . ASP A 1 214 ? 7.879 5.826 -27.156 1.00 93.19 214 ASP A O 1
ATOM 1721 N N . THR A 1 215 ? 7.501 3.921 -26.065 1.00 91.69 215 THR A N 1
ATOM 1722 C CA . THR A 1 215 ? 6.243 3.609 -26.746 1.00 91.69 215 THR A CA 1
ATOM 1723 C C . THR A 1 215 ? 5.103 3.406 -25.749 1.00 91.69 215 THR A C 1
ATOM 1725 O O . THR A 1 215 ? 5.286 2.946 -24.625 1.00 91.69 215 THR A O 1
ATOM 1728 N N . GLY A 1 216 ? 3.868 3.675 -26.180 1.00 91.38 216 GLY A N 1
ATOM 1729 C CA . GLY A 1 216 ? 2.668 3.451 -25.368 1.00 91.38 216 GLY A CA 1
ATOM 1730 C C . GLY A 1 216 ? 2.283 4.635 -24.476 1.00 91.38 216 GLY A C 1
ATOM 1731 O O . GLY A 1 216 ? 2.610 5.774 -24.764 1.00 91.38 216 GLY A O 1
ATOM 1732 N N . GLU A 1 217 ? 1.507 4.356 -23.427 1.00 91.25 217 GLU A N 1
ATOM 1733 C CA . GLU A 1 217 ? 0.851 5.379 -22.583 1.00 91.25 217 GLU A CA 1
ATOM 1734 C C . GLU A 1 217 ? 1.660 5.764 -21.334 1.00 91.25 217 GLU A C 1
ATOM 1736 O O . GLU A 1 217 ? 1.240 6.605 -20.535 1.00 91.25 217 GLU A O 1
ATOM 1741 N N . PHE A 1 218 ? 2.781 5.082 -21.126 1.00 88.81 218 PHE A N 1
ATOM 1742 C CA . PHE A 1 218 ? 3.548 5.097 -19.895 1.00 88.81 218 PHE A CA 1
ATOM 1743 C C . PHE A 1 218 ? 4.969 5.551 -20.187 1.00 88.81 218 PHE A C 1
ATOM 1745 O O . PHE A 1 218 ? 5.602 5.021 -21.096 1.00 88.81 218 PHE A O 1
ATOM 1752 N N . VAL A 1 219 ? 5.468 6.477 -19.372 1.00 89.94 219 VAL A N 1
ATOM 1753 C CA . VAL A 1 219 ? 6.843 6.984 -19.448 1.00 89.94 219 VAL A CA 1
ATOM 1754 C C . VAL A 1 219 ? 7.617 6.624 -18.186 1.00 89.94 219 VAL A C 1
ATOM 1756 O O . VAL A 1 219 ? 7.037 6.484 -17.101 1.00 89.94 219 VAL A O 1
ATOM 1759 N N . LEU A 1 220 ? 8.929 6.443 -18.339 1.00 85.12 220 LEU A N 1
ATOM 1760 C CA . LEU A 1 220 ? 9.850 6.273 -17.217 1.00 85.12 220 LEU A CA 1
ATOM 1761 C C . LEU A 1 220 ? 9.949 7.585 -16.429 1.00 85.12 220 LEU A C 1
ATOM 1763 O O . LEU A 1 220 ? 9.832 8.669 -17.003 1.00 85.12 220 LEU A O 1
ATOM 1767 N N . CYS A 1 221 ? 10.174 7.505 -15.115 1.00 82.50 221 CYS A N 1
ATOM 1768 C CA . CYS A 1 221 ? 10.493 8.713 -14.356 1.00 82.50 221 CYS A CA 1
ATOM 1769 C C . CYS A 1 221 ? 11.883 9.251 -14.764 1.00 82.50 221 CYS A C 1
ATOM 1771 O O . CYS A 1 221 ? 12.700 8.470 -15.270 1.00 82.50 221 CYS A O 1
ATOM 1773 N N . PRO A 1 222 ? 12.170 10.548 -14.533 1.00 86.38 222 PRO A N 1
ATOM 1774 C CA . PRO A 1 222 ? 13.428 11.184 -14.935 1.00 86.38 222 PRO A CA 1
ATOM 1775 C C . PRO A 1 222 ? 14.688 10.393 -14.546 1.00 86.38 222 PRO A C 1
ATOM 1777 O O . PRO A 1 222 ? 15.582 10.217 -15.373 1.00 86.38 222 PRO A O 1
ATOM 1780 N N . ASP A 1 223 ? 14.718 9.812 -13.345 1.00 85.19 223 ASP A N 1
ATOM 1781 C CA . ASP A 1 223 ? 15.873 9.059 -12.831 1.00 85.19 223 ASP A CA 1
ATOM 1782 C C . ASP A 1 223 ? 16.150 7.751 -13.591 1.00 85.19 223 ASP A C 1
ATOM 1784 O O . ASP A 1 223 ? 17.277 7.237 -13.596 1.00 85.19 223 ASP A O 1
ATOM 1788 N N . PHE A 1 224 ? 15.128 7.211 -14.264 1.00 89.44 224 PHE A N 1
ATOM 1789 C CA . PHE A 1 224 ? 15.211 5.983 -15.053 1.00 89.44 224 PHE A CA 1
ATOM 1790 C C . PHE A 1 224 ? 15.282 6.231 -16.566 1.00 89.44 224 PHE A C 1
ATOM 1792 O O . PHE A 1 224 ? 15.418 5.265 -17.313 1.00 89.44 224 PHE A O 1
ATOM 1799 N N . VAL A 1 225 ? 15.267 7.482 -17.044 1.00 92.44 225 VAL A N 1
ATOM 1800 C CA . VAL A 1 225 ? 15.339 7.799 -18.489 1.00 92.44 225 VAL A CA 1
ATOM 1801 C C . VAL A 1 225 ? 16.608 7.241 -19.145 1.00 92.44 225 VAL A C 1
ATOM 1803 O O . VAL A 1 225 ? 16.587 6.844 -20.305 1.00 92.44 225 VAL A O 1
ATOM 1806 N N . LYS A 1 226 ? 17.707 7.107 -18.394 1.00 94.62 226 LYS A N 1
ATOM 1807 C CA . LYS A 1 226 ? 18.953 6.474 -18.871 1.00 94.62 226 LYS A CA 1
ATOM 1808 C C . LYS A 1 226 ? 18.806 5.000 -19.279 1.00 94.62 226 LYS A C 1
ATOM 1810 O O . LYS A 1 226 ? 19.691 4.472 -19.942 1.00 94.62 226 LYS A O 1
ATOM 1815 N N . PHE A 1 227 ? 17.731 4.331 -18.857 1.00 93.81 227 PHE A N 1
ATOM 1816 C CA . PHE A 1 227 ? 17.427 2.948 -19.235 1.00 93.81 227 PHE A CA 1
ATOM 1817 C C . PHE A 1 227 ? 16.551 2.854 -20.489 1.00 93.81 227 PHE A C 1
ATOM 1819 O O . PHE A 1 227 ? 16.241 1.745 -20.924 1.00 93.81 227 PHE A O 1
ATOM 1826 N N . THR A 1 228 ? 16.147 3.986 -21.072 1.00 96.00 228 THR A N 1
ATOM 1827 C CA . THR A 1 228 ? 15.427 4.002 -22.343 1.00 96.00 228 THR A CA 1
ATOM 1828 C C . THR A 1 228 ? 16.319 3.451 -23.454 1.00 96.00 228 THR A C 1
ATOM 1830 O O . THR A 1 228 ? 17.477 3.837 -23.608 1.00 96.00 228 THR A O 1
ATOM 1833 N N . ILE A 1 229 ? 15.765 2.545 -24.249 1.00 95.38 229 ILE A N 1
ATOM 1834 C CA . ILE A 1 229 ? 16.417 1.902 -25.383 1.00 95.38 229 ILE A CA 1
ATOM 1835 C C . ILE A 1 229 ? 15.729 2.393 -26.650 1.00 95.38 229 ILE A C 1
ATOM 1837 O O . ILE A 1 229 ? 14.511 2.281 -26.780 1.00 95.38 229 ILE A O 1
ATOM 1841 N N . SER A 1 230 ? 16.507 2.901 -27.608 1.00 95.12 230 SER A N 1
ATOM 1842 C CA . SER A 1 230 ? 15.956 3.307 -28.903 1.00 95.12 230 SER A CA 1
ATOM 1843 C C . SER A 1 230 ? 15.209 2.149 -29.573 1.00 95.12 230 SER A C 1
ATOM 1845 O O . SER A 1 230 ? 15.636 0.987 -29.533 1.00 95.12 230 SER A O 1
ATOM 1847 N N . ARG A 1 231 ? 14.106 2.483 -30.247 1.00 92.88 231 ARG A N 1
ATOM 1848 C CA . ARG A 1 231 ? 13.269 1.538 -30.990 1.00 92.88 231 ARG A CA 1
ATOM 1849 C C . ARG A 1 231 ? 14.048 0.768 -32.060 1.00 92.88 231 ARG A C 1
ATOM 1851 O O . ARG A 1 231 ? 13.694 -0.375 -32.332 1.00 92.88 231 ARG A O 1
ATOM 1858 N N . ASP A 1 232 ? 15.116 1.350 -32.600 1.00 95.25 232 ASP A N 1
ATOM 1859 C CA . ASP A 1 232 ? 15.968 0.716 -33.616 1.00 95.25 232 ASP A CA 1
ATOM 1860 C C . ASP A 1 232 ? 16.943 -0.304 -33.013 1.00 95.25 232 ASP A C 1
ATOM 1862 O O . ASP A 1 232 ? 17.334 -1.278 -33.655 1.00 95.25 232 ASP A O 1
ATOM 1866 N N . VAL A 1 233 ? 17.317 -0.113 -31.746 1.00 95.50 233 VAL A N 1
ATOM 1867 C CA . VAL A 1 233 ? 18.250 -0.991 -31.028 1.00 95.50 233 VAL A CA 1
ATOM 1868 C C . VAL A 1 233 ? 17.513 -2.194 -30.442 1.00 95.50 233 VAL A C 1
ATOM 1870 O O . VAL A 1 233 ? 18.044 -3.304 -30.444 1.00 95.50 233 VAL A O 1
ATOM 1873 N N . TRP A 1 234 ? 16.267 -2.010 -29.990 1.00 93.69 234 TRP A N 1
ATOM 1874 C CA . TRP A 1 234 ? 15.500 -3.048 -29.297 1.00 93.69 234 TRP A CA 1
ATOM 1875 C C . TRP A 1 234 ? 15.378 -4.384 -30.058 1.00 93.69 234 TRP A C 1
ATOM 1877 O O . TRP A 1 234 ? 15.592 -5.426 -29.434 1.00 93.69 234 TRP A O 1
ATOM 1887 N N . PRO A 1 235 ? 15.074 -4.437 -31.373 1.00 93.88 235 PRO A N 1
ATOM 1888 C CA . PRO A 1 235 ? 14.990 -5.697 -32.113 1.00 93.88 235 PRO A CA 1
ATOM 1889 C C . PRO A 1 235 ? 16.294 -6.496 -32.085 1.00 93.88 235 PRO A C 1
ATOM 1891 O O . PRO A 1 235 ? 16.232 -7.720 -31.969 1.00 93.88 235 PRO A O 1
ATOM 1894 N N . ASN A 1 236 ? 17.434 -5.800 -32.093 1.00 96.12 236 ASN A N 1
ATOM 1895 C CA . ASN A 1 236 ? 18.777 -6.372 -32.190 1.00 96.12 236 ASN A CA 1
ATOM 1896 C C . ASN A 1 236 ? 19.331 -6.883 -30.852 1.00 96.12 236 ASN A C 1
ATOM 1898 O O . ASN A 1 236 ? 20.335 -7.587 -30.841 1.00 96.12 236 ASN A O 1
ATOM 1902 N N . LEU A 1 237 ? 18.683 -6.563 -29.727 1.00 93.75 237 LEU A N 1
ATOM 1903 C CA . LEU A 1 237 ? 19.071 -7.098 -28.423 1.00 93.75 237 LEU A CA 1
ATOM 1904 C C . LEU A 1 237 ? 18.770 -8.596 -28.323 1.00 93.75 237 LEU A C 1
ATOM 1906 O O . LEU A 1 237 ? 17.710 -9.073 -28.754 1.00 93.75 237 LEU A O 1
ATOM 1910 N N . GLU A 1 238 ? 19.668 -9.335 -27.679 1.00 95.25 238 GLU A N 1
ATOM 1911 C CA . GLU A 1 238 ? 19.444 -10.740 -27.361 1.00 95.25 238 GLU A CA 1
ATOM 1912 C C . GLU A 1 238 ? 18.258 -10.904 -26.401 1.00 95.25 238 GLU A C 1
ATOM 1914 O O . GLU A 1 238 ? 17.944 -10.027 -25.593 1.00 95.25 238 GLU A O 1
ATOM 1919 N N . GLN A 1 239 ? 17.607 -12.071 -26.421 1.00 88.94 239 GLN A N 1
ATOM 1920 C CA . GLN A 1 239 ? 16.468 -12.332 -25.534 1.00 88.94 239 GLN A CA 1
ATOM 1921 C C . GLN A 1 239 ? 16.832 -12.194 -24.045 1.00 88.94 239 GLN A C 1
ATOM 1923 O O . GLN A 1 239 ? 15.989 -11.782 -23.252 1.00 88.94 239 GLN A O 1
ATOM 1928 N N . LYS A 1 240 ? 18.086 -12.490 -23.675 1.00 90.00 240 LYS A N 1
ATOM 1929 C CA . LYS A 1 240 ? 18.608 -12.300 -22.312 1.00 90.00 240 LYS A CA 1
ATOM 1930 C C . LYS A 1 240 ? 18.698 -10.831 -21.898 1.00 90.00 240 LYS A C 1
ATOM 1932 O O . LYS A 1 240 ? 18.597 -10.550 -20.719 1.00 90.00 240 LYS A O 1
ATOM 1937 N N . GLN A 1 241 ? 18.881 -9.915 -22.848 1.00 86.69 241 GLN A N 1
ATOM 1938 C CA . GLN A 1 241 ? 18.959 -8.472 -22.591 1.00 86.69 241 GLN A CA 1
ATOM 1939 C C . GLN A 1 241 ? 17.567 -7.814 -22.566 1.00 86.69 241 GLN A C 1
ATOM 1941 O O . GLN A 1 241 ? 17.399 -6.737 -22.005 1.00 86.69 241 GLN A O 1
ATOM 1946 N N . LYS A 1 242 ? 16.565 -8.458 -23.182 1.00 82.31 242 LYS A N 1
ATOM 1947 C CA . LYS A 1 242 ? 15.155 -8.016 -23.219 1.00 82.31 242 LYS A CA 1
ATOM 1948 C C . LYS A 1 242 ? 14.331 -8.443 -21.994 1.00 82.31 242 LYS A C 1
ATOM 1950 O O . LYS A 1 242 ? 13.185 -7.992 -21.847 1.00 82.31 242 LYS A O 1
ATOM 1955 N N . ASN A 1 243 ? 14.853 -9.381 -21.203 1.00 74.00 243 ASN A N 1
ATOM 1956 C CA . ASN A 1 243 ? 14.207 -9.991 -20.039 1.00 74.00 243 ASN A CA 1
ATOM 1957 C C . ASN A 1 243 ? 14.829 -9.463 -18.752 1.00 74.00 243 ASN A C 1
ATOM 1959 O O . ASN A 1 243 ? 14.030 -9.170 -17.839 1.00 74.00 243 ASN A O 1
#

Mean predicted aligned error: 13.86 Å

Organism: NCBI:txid259542

Foldseek 3Di:
DADWDFPVVVPPPDDDDDDDDDDDDDDDDDDDDDDDDDDDDDDDDDDDDPDPPPPDDPPVVVVVVVVVCCVVPVPDQDADQPVVLLVVLLCCCVPPVVDDPVVSVVVSVLVVVCLFPLVCLVVVVVVLVVDPDPVSSCCCVVPVSVNSVSLSVVCPDPPHDVPGSNVVNVVVVVLVVQLCVLCVVDDDDPVVSVVSNVVSVVVVLVVVLQQLQVHDRTHHDPVCVVSRDHPVCVVVDDPVVSD

Radius of gyration: 23.97 Å; Cα contacts (8 Å, |Δi|>4): 137; chains: 1; bounding box: 53×55×69 Å

Sequence (243 aa):
MFWYRKVSDFAANAVGDTNDEGSHDKLLDNPQTNSDTNDESSHDGLLDNPQTNSDGDTNDEEKAMRIAMAKAFQDIQRLACVRHIEKNLLAFMQDKISMLQNQRRQLFQLVTSALDHIDLIDSLCDFESKITQKKLADHIKNRIHPLLVENKKAVEKPGLDNTNPLWMNNCCESVNHILKQAVSWKSQKLVDLIHKLHSVVQRQFKKLRKALTDTGEFVLCPDFVKFTISRDVWPNLEQKQKN